Protein AF-A0A373VBT7-F1 (afdb_monomer_lite)

Sequence (220 aa):
MARLKELLKLAEQQIGYQEKASAAMLDDPHGNAGYNNYTKYARDVNNWGLDGCQGQPWCATYQFWLEARIFGVETALKHFCMSRNSYRAYNCFEIYDAFERKGKISRSPGIGSLIVFRHSHIGRVIDVRNGYVYTNEGNTSALYGDSNGGTVKTKKYQIGDSSIKGYCLIDYKEDNTTISEDQADTKQENLRVKEYQEWLNYWYGTLLKKHCGSILTLGQ

Foldseek 3Di:
DVLLVVLLVVLVVQAQQFAAPDLPPLVPSPPRHDQQQHHPLQVVCVVVVQDDQGSALCFQSVLLSSQCLRPNNQVSQVQLLHDSVRDDSNWLVSSVVSLVVVVQWALDDDQQWWWGFPVGHIFGFHDDDDQKTKTWTAQDAPDPPDPGHRGIHIDMDGRVPPRTPTIGDGDPPVVVPPPDDDDPCPVVVVVVVVVVQVVCCVPCVVVCCVPVVGRDDPDD

Secondary structure (DSSP, 8-state):
-HHHHHHHHHHHHTTT-B-BSSSTTSSSSSTTB-SS-B-HHHHHHHHTT--S-TTS--HHHHHHHHHHHHH-HHHHHHHTT--GGG--TT-HHHHHHHHHTTT-EESS--TTPEEEETTS-EEEEEEEETTEEEEEEEEE-SSTT-SS--EEEEEEEETT-TTEEEEE---TTGGG------TTSHHHHHHHHHHHHHHHHHHHHHHHHHHHSS------

Structure (mmCIF, N/CA/C/O backbone):
data_AF-A0A373VBT7-F1
#
_entry.id   AF-A0A373VBT7-F1
#
loop_
_atom_site.group_PDB
_atom_site.id
_atom_site.type_symbol
_atom_site.label_atom_id
_atom_site.label_alt_id
_atom_site.label_comp_id
_atom_site.label_asym_id
_atom_site.label_entity_id
_atom_site.label_seq_id
_atom_site.pdbx_PDB_ins_code
_atom_site.Cartn_x
_atom_site.Cartn_y
_atom_site.Cartn_z
_atom_site.occupancy
_atom_site.B_iso_or_equiv
_atom_site.auth_seq_id
_atom_site.auth_comp_id
_atom_site.auth_asym_id
_atom_site.auth_atom_id
_atom_site.pdbx_PDB_model_num
ATOM 1 N N . MET A 1 1 ? -18.246 3.661 0.952 1.00 61.41 1 MET A N 1
ATOM 2 C CA . MET A 1 1 ? -18.345 2.168 0.859 1.00 61.41 1 MET A CA 1
ATOM 3 C C . MET A 1 1 ? -18.140 1.597 -0.552 1.00 61.41 1 MET A C 1
ATOM 5 O O . MET A 1 1 ? -17.456 0.587 -0.661 1.00 61.41 1 MET A O 1
ATOM 9 N N . ALA A 1 2 ? -18.704 2.174 -1.625 1.00 75.69 2 ALA A N 1
ATOM 10 C CA . ALA A 1 2 ? -18.511 1.651 -2.992 1.00 75.69 2 ALA A CA 1
ATOM 11 C C . ALA A 1 2 ? -17.030 1.655 -3.429 1.00 75.69 2 ALA A C 1
ATOM 13 O O . ALA A 1 2 ? -16.509 0.621 -3.832 1.00 75.69 2 ALA A O 1
ATOM 14 N N . ARG A 1 3 ? -16.325 2.770 -3.201 1.00 87.50 3 ARG A N 1
ATOM 15 C CA . ARG A 1 3 ? -14.889 2.925 -3.498 1.00 87.50 3 ARG A CA 1
ATOM 16 C C . ARG A 1 3 ? -13.985 1.937 -2.746 1.00 87.50 3 ARG A C 1
ATOM 18 O O . ARG A 1 3 ? -13.031 1.422 -3.312 1.00 87.50 3 ARG A O 1
ATOM 25 N N . LEU A 1 4 ? -14.309 1.591 -1.494 1.00 91.75 4 LEU A N 1
ATOM 26 C CA . LEU A 1 4 ? -13.568 0.553 -0.761 1.00 91.75 4 LEU A CA 1
ATOM 27 C C . LEU A 1 4 ? -13.657 -0.800 -1.483 1.00 91.75 4 LEU A C 1
ATOM 29 O O . LEU A 1 4 ? -12.653 -1.489 -1.616 1.00 91.75 4 LEU A O 1
ATOM 33 N N . LYS A 1 5 ? -14.832 -1.170 -2.007 1.00 91.50 5 LYS A N 1
ATOM 34 C CA . LYS A 1 5 ? -14.973 -2.408 -2.792 1.00 91.50 5 LYS A CA 1
ATOM 35 C C . LYS A 1 5 ? -14.124 -2.372 -4.067 1.00 91.50 5 LYS A C 1
ATOM 37 O O . LYS A 1 5 ? -13.554 -3.396 -4.431 1.00 91.50 5 LYS A O 1
ATOM 42 N N . GLU A 1 6 ? -14.009 -1.215 -4.717 1.00 92.62 6 GLU A N 1
ATOM 43 C CA . GLU A 1 6 ? -13.131 -1.027 -5.882 1.00 92.62 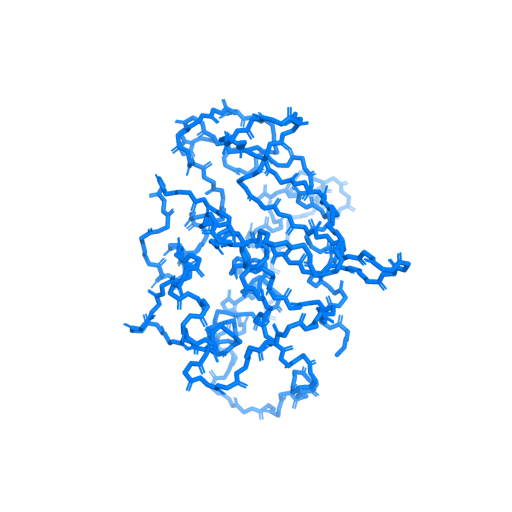6 GLU A CA 1
ATOM 44 C C . GLU A 1 6 ? -11.654 -1.210 -5.515 1.00 92.62 6 GLU A C 1
ATOM 46 O O . GLU A 1 6 ? -10.942 -1.913 -6.229 1.00 92.62 6 GLU A O 1
ATOM 51 N N . LEU A 1 7 ? -11.213 -0.672 -4.372 1.00 96.00 7 LEU A N 1
ATOM 52 C CA . LEU A 1 7 ? -9.860 -0.894 -3.850 1.00 96.00 7 LEU A CA 1
ATOM 53 C C . LEU A 1 7 ? -9.583 -2.371 -3.583 1.00 96.00 7 LEU A C 1
ATOM 55 O O . LEU A 1 7 ? -8.546 -2.882 -4.006 1.00 96.00 7 LEU A O 1
ATOM 59 N N . LEU A 1 8 ? -10.507 -3.076 -2.925 1.00 95.19 8 LEU A N 1
ATOM 60 C CA . LEU A 1 8 ? -10.342 -4.508 -2.656 1.00 95.19 8 LEU A CA 1
ATOM 61 C C . LEU A 1 8 ? -10.290 -5.326 -3.956 1.00 95.19 8 LEU A C 1
ATOM 63 O O . LEU A 1 8 ? -9.463 -6.229 -4.077 1.00 95.19 8 LEU A O 1
ATOM 67 N N . LYS A 1 9 ? -11.104 -4.965 -4.956 1.00 95.00 9 LYS A N 1
ATOM 68 C CA . LYS A 1 9 ? -11.081 -5.588 -6.287 1.00 95.00 9 LYS A CA 1
ATOM 69 C C . LYS A 1 9 ? -9.773 -5.310 -7.034 1.00 95.00 9 LYS A C 1
ATOM 71 O O . LYS A 1 9 ? -9.226 -6.213 -7.660 1.00 95.00 9 LYS A O 1
ATOM 76 N N . LEU A 1 10 ? -9.245 -4.087 -6.960 1.00 96.75 10 LEU A N 1
ATOM 77 C CA . LEU A 1 10 ? -7.951 -3.751 -7.558 1.00 96.75 10 LEU A CA 1
ATOM 78 C C . LEU A 1 10 ? -6.819 -4.570 -6.922 1.00 96.75 10 LEU A C 1
ATOM 80 O O . LEU A 1 10 ? -5.958 -5.078 -7.640 1.00 96.75 10 LEU A O 1
ATOM 84 N N . ALA A 1 11 ? -6.842 -4.728 -5.596 1.00 97.88 11 ALA A N 1
ATOM 85 C CA . ALA A 1 11 ? -5.867 -5.531 -4.862 1.00 97.88 11 ALA A CA 1
ATOM 86 C C . ALA A 1 11 ? -5.918 -7.014 -5.270 1.00 97.88 11 ALA A C 1
ATOM 88 O O . ALA A 1 11 ? -4.876 -7.641 -5.469 1.00 97.88 11 ALA A O 1
ATOM 89 N N . GLU A 1 12 ? -7.120 -7.570 -5.451 1.00 95.31 12 GLU A N 1
ATOM 90 C CA . GLU A 1 12 ? -7.320 -8.928 -5.971 1.00 95.31 12 GLU A CA 1
ATOM 91 C C . GLU A 1 12 ? -6.709 -9.101 -7.371 1.00 95.31 12 GLU A C 1
ATOM 93 O O . GLU A 1 12 ? -5.984 -10.063 -7.615 1.00 95.31 12 GLU A O 1
ATOM 98 N N . GLN A 1 13 ? -6.903 -8.129 -8.265 1.00 96.44 13 GLN A N 1
ATOM 99 C CA . GLN A 1 13 ? -6.336 -8.152 -9.621 1.00 96.44 13 GLN A CA 1
ATOM 100 C C . GLN A 1 13 ? -4.803 -8.110 -9.657 1.00 96.44 13 GLN A C 1
ATOM 102 O O . GLN A 1 13 ? -4.214 -8.457 -10.679 1.00 96.44 13 GLN A O 1
ATOM 107 N N . GLN A 1 14 ? -4.146 -7.664 -8.582 1.00 96.94 14 GLN A N 1
ATOM 108 C CA . GLN A 1 14 ? -2.684 -7.629 -8.525 1.00 96.94 14 GLN A CA 1
ATOM 109 C C . GLN A 1 14 ? -2.068 -8.960 -8.079 1.00 96.94 14 GLN A C 1
ATOM 111 O O . GLN A 1 14 ? -0.853 -9.116 -8.198 1.00 96.94 14 GLN A O 1
ATOM 116 N N . ILE A 1 15 ? -2.860 -9.917 -7.576 1.00 93.88 15 ILE A N 1
ATOM 117 C CA . ILE A 1 15 ? -2.352 -11.211 -7.100 1.00 93.88 15 ILE A CA 1
ATOM 118 C C . ILE A 1 15 ? -1.538 -11.895 -8.204 1.00 93.88 15 ILE A C 1
ATOM 120 O O . ILE A 1 15 ? -2.003 -12.082 -9.323 1.00 93.88 15 ILE A O 1
ATOM 124 N N . GLY A 1 16 ? -0.317 -12.310 -7.864 1.00 91.12 16 GLY A N 1
ATOM 125 C CA . GLY A 1 16 ? 0.605 -12.963 -8.792 1.00 91.12 16 GLY A CA 1
ATOM 126 C C . GLY A 1 16 ? 1.552 -12.020 -9.532 1.00 91.12 16 GLY A C 1
ATOM 127 O O . GLY A 1 16 ? 2.494 -12.520 -10.139 1.00 91.12 16 GLY A O 1
ATOM 128 N N . TYR A 1 17 ? 1.377 -10.696 -9.433 1.00 94.81 17 TYR A N 1
ATOM 129 C CA . TYR A 1 17 ? 2.373 -9.742 -9.923 1.00 94.81 17 TYR A CA 1
ATOM 130 C C . TYR A 1 17 ? 3.731 -10.000 -9.262 1.00 94.81 17 TYR A C 1
ATOM 132 O O . TYR A 1 17 ? 3.799 -10.118 -8.035 1.00 94.81 17 TYR A O 1
ATOM 140 N N . GLN A 1 18 ? 4.792 -10.052 -10.068 1.00 92.12 18 GLN A N 1
ATOM 141 C CA . GLN A 1 18 ? 6.171 -10.250 -9.621 1.00 92.12 18 GLN A CA 1
ATOM 142 C C . GLN A 1 18 ? 6.999 -8.982 -9.842 1.00 92.12 18 GLN A C 1
ATOM 144 O O . GLN A 1 18 ? 6.873 -8.330 -10.879 1.00 92.12 18 GLN A O 1
ATOM 149 N N . GLU A 1 19 ? 7.863 -8.639 -8.895 1.00 92.75 19 GLU A N 1
ATOM 150 C CA . GLU A 1 19 ? 8.870 -7.597 -9.062 1.00 92.75 19 GLU A CA 1
ATOM 151 C C . GLU A 1 19 ? 9.870 -7.956 -10.165 1.00 92.75 19 GLU A C 1
ATOM 153 O O . GLU A 1 19 ? 9.994 -9.114 -10.577 1.00 92.75 19 GLU A O 1
ATOM 158 N N . LYS A 1 20 ? 10.561 -6.936 -10.674 1.00 93.62 20 LYS A N 1
ATOM 159 C CA . LYS A 1 20 ? 11.374 -7.030 -11.881 1.00 93.62 20 LYS A CA 1
ATOM 160 C C . LYS A 1 20 ? 12.867 -6.936 -11.594 1.00 93.62 20 LYS A C 1
ATOM 162 O O . LYS A 1 20 ? 13.300 -6.346 -10.601 1.00 93.62 20 LYS A O 1
ATOM 167 N N . ALA A 1 21 ? 13.666 -7.485 -12.505 1.00 92.12 21 ALA A N 1
ATOM 168 C CA . ALA A 1 21 ? 15.121 -7.350 -12.492 1.00 92.12 21 ALA A CA 1
ATOM 169 C C . ALA A 1 21 ? 15.581 -5.930 -12.874 1.00 92.12 21 ALA A C 1
ATOM 171 O O . ALA A 1 21 ? 16.668 -5.505 -12.484 1.00 92.12 21 ALA A O 1
ATOM 172 N N . SER A 1 22 ? 14.768 -5.195 -13.637 1.00 94.62 22 SER A N 1
ATOM 173 C CA . SER A 1 22 ? 15.054 -3.839 -14.120 1.00 94.62 22 SER A CA 1
ATOM 174 C C . SER A 1 22 ? 13.757 -3.087 -14.445 1.00 94.62 22 SER A C 1
ATOM 176 O O . SER A 1 22 ? 12.663 -3.630 -14.306 1.00 94.62 22 SER A O 1
ATOM 178 N N . ALA A 1 23 ? 13.856 -1.850 -14.940 1.00 95.06 23 ALA A N 1
ATOM 179 C CA . ALA A 1 23 ? 12.700 -1.051 -15.361 1.00 95.06 23 ALA A CA 1
ATOM 180 C C . ALA A 1 23 ? 11.990 -1.566 -16.638 1.00 95.06 23 ALA A C 1
ATOM 182 O O . ALA A 1 23 ? 11.045 -0.937 -17.112 1.00 95.06 23 ALA A O 1
ATOM 183 N N . ALA A 1 24 ? 12.423 -2.693 -17.212 1.00 95.25 24 ALA A N 1
ATOM 184 C CA . ALA A 1 24 ? 11.748 -3.320 -18.343 1.00 95.25 24 ALA A CA 1
ATOM 185 C C . ALA A 1 24 ? 10.531 -4.145 -17.889 1.00 95.25 24 ALA A C 1
ATOM 187 O O . ALA A 1 24 ? 10.558 -4.778 -16.835 1.00 95.25 24 ALA A O 1
ATOM 188 N N . MET A 1 25 ? 9.479 -4.172 -18.716 1.00 93.56 25 MET A N 1
ATOM 189 C CA . MET A 1 25 ? 8.273 -4.996 -18.516 1.00 93.56 25 MET A CA 1
ATOM 190 C C . MET A 1 25 ? 7.611 -4.833 -17.135 1.00 93.56 25 MET A C 1
ATOM 192 O O . MET A 1 25 ? 7.010 -5.770 -16.626 1.00 93.56 25 MET A O 1
ATOM 196 N N . LEU A 1 26 ? 7.699 -3.644 -16.526 1.00 95.44 26 LEU A N 1
ATOM 197 C CA . LEU A 1 26 ? 7.113 -3.344 -15.207 1.00 95.44 26 LEU A CA 1
ATOM 198 C C . LEU A 1 26 ? 5.612 -3.622 -15.121 1.00 95.44 26 LEU A C 1
ATOM 200 O O . LEU A 1 26 ? 5.063 -3.822 -14.047 1.00 95.44 26 LEU A O 1
ATOM 204 N N . ASP A 1 27 ? 4.961 -3.575 -16.265 1.00 94.56 27 ASP A N 1
ATOM 205 C CA . ASP A 1 27 ? 3.539 -3.743 -16.427 1.00 94.56 27 ASP A CA 1
ATOM 206 C C . ASP A 1 27 ? 3.182 -5.242 -16.504 1.00 94.56 27 ASP A C 1
ATOM 208 O O . ASP A 1 27 ? 2.313 -5.700 -15.761 1.00 94.56 27 ASP A O 1
ATOM 212 N N . ASP A 1 28 ? 3.935 -6.049 -17.254 1.00 90.31 28 ASP A N 1
ATOM 213 C CA . ASP A 1 28 ? 3.704 -7.493 -17.367 1.00 90.31 28 ASP A CA 1
ATOM 214 C C . ASP A 1 28 ? 3.740 -8.191 -15.987 1.00 90.31 28 ASP A C 1
ATOM 216 O O . ASP A 1 28 ? 4.725 -8.050 -15.259 1.00 90.31 28 ASP A O 1
ATOM 220 N N . PRO A 1 29 ? 2.714 -8.967 -15.587 1.00 86.06 29 PRO A N 1
ATOM 221 C CA . PRO A 1 29 ? 2.708 -9.656 -14.295 1.00 86.06 29 PRO A CA 1
ATOM 222 C C . PRO A 1 29 ? 3.908 -10.591 -14.064 1.00 86.06 29 PRO A C 1
ATOM 224 O O . PRO A 1 29 ? 4.370 -10.695 -12.925 1.00 86.06 29 PRO A O 1
ATOM 227 N N . HIS A 1 30 ? 4.462 -11.195 -15.123 1.00 86.12 30 HIS A N 1
ATOM 228 C CA . HIS A 1 30 ? 5.496 -12.241 -15.056 1.00 86.12 30 HIS A CA 1
ATOM 229 C C . HIS A 1 30 ? 6.772 -11.916 -15.845 1.00 86.12 30 HIS A C 1
ATOM 231 O O . HIS A 1 30 ? 7.852 -12.399 -15.503 1.00 86.12 30 HIS A O 1
ATOM 237 N N . GLY A 1 31 ? 6.680 -11.075 -16.875 1.00 82.69 31 GLY A N 1
ATOM 238 C CA . GLY A 1 31 ? 7.821 -10.631 -17.672 1.00 82.69 31 GLY A CA 1
ATOM 239 C C . GLY A 1 31 ? 8.880 -9.945 -16.810 1.00 82.69 31 GLY A C 1
ATOM 240 O O . GLY A 1 31 ? 8.544 -9.281 -15.836 1.00 82.69 31 GLY A O 1
ATOM 241 N N . ASN A 1 32 ? 10.158 -10.126 -17.156 1.00 90.38 32 ASN A N 1
ATOM 242 C CA . ASN A 1 32 ? 11.330 -9.545 -16.479 1.00 90.38 32 ASN A CA 1
ATOM 243 C C . ASN A 1 32 ? 11.403 -9.798 -14.962 1.00 90.38 32 ASN A C 1
ATOM 245 O O . ASN A 1 32 ? 11.946 -8.961 -14.244 1.00 90.38 32 ASN A O 1
ATOM 249 N N . ALA A 1 33 ? 10.837 -10.897 -14.454 1.00 89.50 33 ALA A N 1
ATOM 250 C CA . ALA A 1 33 ? 10.892 -11.200 -13.026 1.00 89.50 33 ALA A CA 1
ATOM 251 C C . ALA A 1 33 ? 12.343 -11.205 -12.499 1.00 89.50 33 ALA A C 1
ATOM 253 O O . ALA A 1 33 ? 13.257 -11.695 -13.163 1.00 89.50 33 ALA A O 1
ATOM 254 N N . GLY A 1 34 ? 12.558 -10.647 -11.310 1.00 87.44 34 GLY A N 1
ATOM 255 C CA . GLY A 1 34 ? 13.869 -10.581 -10.659 1.00 87.44 34 GLY A CA 1
ATOM 256 C C . GLY A 1 34 ? 13.746 -10.176 -9.195 1.00 87.44 34 GLY A C 1
ATOM 257 O O . GLY A 1 34 ? 12.646 -10.205 -8.668 1.00 87.44 34 GLY A O 1
ATOM 258 N N . TYR A 1 35 ? 14.857 -9.792 -8.560 1.00 87.19 35 TYR A N 1
ATOM 259 C CA . TYR A 1 35 ? 14.921 -9.489 -7.117 1.00 87.19 35 TYR A CA 1
ATOM 260 C C . TYR A 1 35 ? 15.489 -8.096 -6.812 1.00 87.19 35 TYR A C 1
ATOM 262 O O . TYR A 1 35 ? 16.082 -7.854 -5.764 1.00 87.19 35 TYR A O 1
ATOM 270 N N . ASN A 1 36 ? 15.352 -7.170 -7.764 1.00 89.69 36 ASN A N 1
ATOM 271 C CA . ASN A 1 36 ? 15.942 -5.832 -7.678 1.00 89.69 36 ASN A CA 1
ATOM 272 C C . ASN A 1 36 ? 14.916 -4.755 -7.277 1.00 89.69 36 ASN A C 1
ATOM 274 O O . ASN A 1 36 ? 15.183 -3.565 -7.451 1.00 89.69 36 ASN A O 1
ATOM 278 N N . ASN A 1 37 ? 13.737 -5.142 -6.768 1.00 92.19 37 ASN A N 1
ATOM 279 C CA . ASN A 1 37 ? 12.670 -4.223 -6.350 1.00 92.19 37 ASN A CA 1
ATOM 280 C C . ASN A 1 37 ? 12.195 -3.250 -7.451 1.00 92.19 37 ASN A C 1
ATOM 282 O O . ASN A 1 37 ? 11.781 -2.120 -7.174 1.00 92.19 37 ASN A O 1
ATOM 286 N N . TYR A 1 38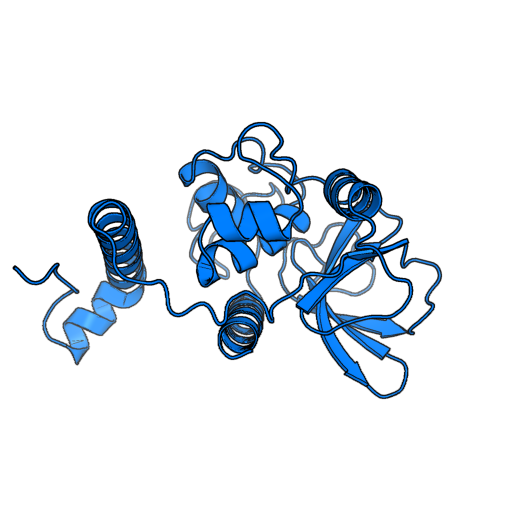 ? 12.240 -3.655 -8.725 1.00 94.94 38 TYR A N 1
ATOM 287 C CA . TYR A 1 38 ? 11.622 -2.890 -9.813 1.00 94.94 38 TYR A CA 1
ATOM 288 C C . TYR A 1 38 ? 10.137 -3.205 -9.922 1.00 94.94 38 TYR A C 1
ATOM 290 O O . TYR A 1 38 ? 9.744 -4.354 -10.112 1.00 94.94 38 TYR A O 1
ATOM 298 N N . THR A 1 39 ? 9.287 -2.184 -9.781 1.00 96.44 39 THR A N 1
ATOM 299 C CA . THR A 1 39 ? 7.833 -2.369 -9.835 1.00 96.44 39 THR A CA 1
ATOM 300 C C . THR A 1 39 ? 7.126 -1.232 -10.559 1.00 96.44 39 THR A C 1
ATOM 302 O O . THR A 1 39 ? 7.542 -0.075 -10.475 1.00 96.44 39 THR A O 1
ATOM 305 N N . LYS A 1 40 ? 5.998 -1.541 -11.216 1.00 96.88 40 LYS A N 1
ATOM 306 C CA . LYS A 1 40 ? 5.075 -0.500 -11.694 1.00 96.88 40 LYS A CA 1
ATOM 307 C C . LYS A 1 40 ? 4.587 0.406 -10.567 1.00 96.88 40 LYS A C 1
ATOM 309 O O . LYS A 1 40 ? 4.396 1.592 -10.789 1.00 96.88 40 LYS A O 1
ATOM 314 N N . TYR A 1 41 ? 4.444 -0.128 -9.353 1.00 97.94 41 TYR A N 1
ATOM 315 C CA . TYR A 1 41 ? 3.973 0.628 -8.194 1.00 97.94 41 TYR A CA 1
ATOM 316 C C . TYR A 1 41 ? 4.924 1.774 -7.849 1.00 97.94 41 TYR A C 1
ATOM 318 O O . TYR A 1 41 ? 4.492 2.915 -7.734 1.00 97.94 41 TYR A O 1
ATOM 326 N N . ALA A 1 42 ? 6.224 1.484 -7.746 1.00 96.75 42 ALA A N 1
ATOM 327 C CA . ALA A 1 42 ? 7.232 2.502 -7.471 1.00 96.75 42 ALA A CA 1
ATOM 328 C C . ALA A 1 42 ? 7.358 3.518 -8.613 1.00 96.75 42 ALA A C 1
ATOM 330 O O . ALA A 1 42 ? 7.433 4.716 -8.348 1.00 96.75 42 ALA A O 1
ATOM 331 N N . ARG A 1 43 ? 7.323 3.059 -9.872 1.00 97.06 43 ARG A N 1
ATOM 332 C CA . ARG A 1 43 ? 7.300 3.946 -11.046 1.00 97.06 43 ARG A CA 1
ATOM 333 C C . ARG A 1 43 ? 6.116 4.912 -10.996 1.00 97.06 43 ARG A C 1
ATOM 335 O O . ARG A 1 43 ? 6.316 6.113 -11.124 1.00 97.06 43 ARG A O 1
ATOM 342 N N . ASP A 1 44 ? 4.902 4.397 -10.831 1.00 97.69 44 ASP A N 1
ATOM 343 C CA . ASP A 1 44 ? 3.682 5.205 -10.865 1.00 97.69 44 ASP A CA 1
ATOM 344 C C . ASP A 1 44 ? 3.667 6.228 -9.720 1.00 97.69 44 ASP A C 1
ATOM 346 O O . ASP A 1 44 ? 3.366 7.396 -9.944 1.00 97.69 44 ASP A O 1
ATOM 350 N N . VAL A 1 45 ? 4.064 5.815 -8.512 1.00 97.31 45 VAL A N 1
ATOM 351 C CA . VAL A 1 45 ? 4.148 6.711 -7.350 1.00 97.31 45 VAL A CA 1
ATOM 352 C C . VAL A 1 45 ? 5.194 7.813 -7.553 1.00 97.31 45 VAL A C 1
ATOM 354 O O . VAL A 1 45 ? 4.893 8.979 -7.296 1.00 97.31 45 VAL A O 1
ATOM 357 N N . ASN A 1 46 ? 6.372 7.486 -8.094 1.00 94.75 46 ASN A N 1
ATOM 358 C CA . ASN A 1 46 ? 7.365 8.498 -8.465 1.00 94.75 46 ASN A CA 1
ATOM 359 C C . ASN A 1 46 ? 6.809 9.456 -9.540 1.00 94.75 46 ASN A C 1
ATOM 361 O O . ASN A 1 46 ? 6.958 10.669 -9.418 1.00 94.75 46 ASN A O 1
ATOM 365 N N . ASN A 1 47 ? 6.100 8.943 -10.553 1.00 95.25 47 ASN A N 1
ATOM 366 C CA . ASN A 1 47 ? 5.475 9.765 -11.599 1.00 95.25 47 ASN A CA 1
ATOM 367 C C . ASN A 1 47 ? 4.388 10.710 -11.053 1.00 95.25 47 ASN A C 1
ATOM 369 O O . ASN A 1 47 ? 4.120 11.746 -11.655 1.00 95.25 47 ASN A O 1
ATOM 373 N N . TRP A 1 48 ? 3.796 10.403 -9.895 1.00 95.75 48 TRP A N 1
ATOM 374 C CA . TRP A 1 48 ? 2.891 11.307 -9.174 1.00 95.75 48 TRP A CA 1
ATOM 375 C C . TRP A 1 48 ? 3.614 12.386 -8.345 1.00 95.75 48 TRP A C 1
ATOM 377 O O . TRP A 1 48 ? 2.962 13.148 -7.618 1.00 95.75 48 TRP A O 1
ATOM 387 N N . GLY A 1 49 ? 4.943 12.471 -8.450 1.00 94.12 49 GLY A N 1
ATOM 388 C CA . GLY A 1 49 ? 5.792 13.426 -7.737 1.00 94.12 49 GLY A CA 1
ATOM 389 C C . GLY A 1 49 ? 6.064 13.035 -6.285 1.00 94.12 49 GLY A C 1
ATOM 390 O O . GLY A 1 49 ? 6.219 13.915 -5.439 1.00 94.12 49 GLY A O 1
ATOM 391 N N . LEU A 1 50 ? 6.038 11.734 -5.976 1.00 94.75 50 LEU A N 1
ATOM 392 C CA . LEU A 1 50 ? 6.289 11.180 -4.645 1.00 94.75 50 LEU A CA 1
ATOM 393 C C . LEU A 1 50 ? 7.507 10.244 -4.691 1.00 94.75 50 LEU A C 1
ATOM 395 O O . LEU A 1 50 ? 7.382 9.027 -4.821 1.00 94.75 50 LEU A O 1
ATOM 399 N N . ASP A 1 51 ? 8.695 10.837 -4.607 1.00 88.38 51 ASP A N 1
ATOM 400 C CA . ASP A 1 51 ? 9.967 10.138 -4.807 1.00 88.38 51 ASP A CA 1
ATOM 401 C C . ASP A 1 51 ? 10.362 9.199 -3.651 1.00 88.38 51 ASP A C 1
ATOM 403 O O . ASP A 1 51 ? 9.821 9.244 -2.543 1.00 88.38 51 ASP A O 1
ATOM 407 N N . GLY A 1 52 ? 11.366 8.353 -3.912 1.00 83.06 52 GLY A N 1
ATOM 408 C CA . GLY A 1 52 ? 12.009 7.486 -2.914 1.00 83.06 52 GLY A CA 1
ATOM 409 C C . GLY A 1 52 ? 11.538 6.030 -2.910 1.00 83.06 52 GLY A C 1
ATOM 410 O O . GLY A 1 52 ? 12.000 5.246 -2.086 1.00 83.06 52 GLY A O 1
ATOM 411 N N . CYS A 1 53 ? 10.646 5.645 -3.828 1.00 87.31 53 CYS A N 1
ATOM 412 C CA . CYS A 1 53 ? 10.020 4.320 -3.803 1.00 87.31 53 CYS A CA 1
ATOM 413 C C . CYS A 1 53 ? 10.806 3.230 -4.558 1.00 87.31 53 CYS A C 1
ATOM 415 O O . CYS A 1 53 ? 10.750 2.056 -4.199 1.00 87.31 53 CYS A O 1
ATOM 417 N N . GLN A 1 54 ? 11.507 3.586 -5.638 1.00 91.12 54 GLN A N 1
ATOM 418 C CA . GLN A 1 54 ? 12.132 2.613 -6.545 1.00 91.12 54 GLN A CA 1
ATOM 419 C C . GLN A 1 54 ? 13.407 2.007 -5.940 1.00 91.12 54 GLN A C 1
ATOM 421 O O . GLN A 1 54 ? 14.260 2.722 -5.421 1.00 91.12 54 GLN A O 1
ATOM 426 N N . GLY A 1 55 ? 13.547 0.682 -6.042 1.00 85.81 55 GLY A N 1
ATOM 427 C CA . GLY A 1 55 ? 14.695 -0.069 -5.527 1.00 85.81 55 GLY A CA 1
ATOM 428 C C . GLY A 1 55 ? 14.596 -0.394 -4.034 1.00 85.81 55 GLY A C 1
ATOM 429 O O . GLY A 1 55 ? 15.506 -1.013 -3.491 1.00 85.81 55 GLY A O 1
ATOM 430 N N . GLN A 1 56 ? 13.500 -0.000 -3.379 1.00 88.50 56 GLN A N 1
ATOM 431 C CA . GLN A 1 56 ? 13.217 -0.274 -1.971 1.00 88.50 56 GLN A CA 1
ATOM 432 C C . GLN A 1 56 ? 12.230 -1.442 -1.821 1.00 88.50 56 GLN A C 1
ATOM 434 O O . GLN A 1 56 ? 11.429 -1.676 -2.731 1.00 88.50 56 GLN A O 1
ATOM 439 N N . PRO A 1 57 ? 12.209 -2.136 -0.666 1.00 91.56 57 PRO A N 1
ATOM 440 C CA . PRO A 1 57 ? 11.128 -3.056 -0.329 1.00 91.56 57 PRO A CA 1
ATOM 441 C C . PRO A 1 57 ? 9.754 -2.401 -0.528 1.00 91.56 57 PRO A C 1
ATOM 443 O O . PRO A 1 57 ? 9.434 -1.384 0.083 1.00 91.56 57 PRO A O 1
ATOM 446 N N . TRP A 1 58 ? 8.919 -2.987 -1.381 1.00 95.50 58 TRP A N 1
ATOM 447 C CA . TRP A 1 58 ? 7.799 -2.259 -1.991 1.00 95.50 58 TRP A CA 1
ATOM 448 C C . TRP A 1 58 ? 6.425 -2.568 -1.384 1.00 95.50 58 TRP A C 1
ATOM 450 O O . TRP A 1 58 ? 5.410 -2.111 -1.908 1.00 95.50 58 TRP A O 1
ATOM 460 N N . CYS A 1 59 ? 6.360 -3.308 -0.270 1.00 96.44 59 CYS A N 1
ATOM 461 C CA . CYS A 1 59 ? 5.095 -3.630 0.404 1.00 96.44 59 CYS A CA 1
ATOM 462 C C . CYS A 1 59 ? 4.292 -2.367 0.761 1.00 96.44 59 CYS A C 1
ATOM 464 O O . CYS A 1 59 ? 3.115 -2.282 0.423 1.00 96.44 59 CYS A O 1
ATOM 466 N N . ALA A 1 60 ? 4.938 -1.356 1.350 1.00 97.38 60 ALA A N 1
ATOM 467 C CA . ALA A 1 60 ? 4.324 -0.075 1.703 1.00 97.38 60 ALA A CA 1
ATOM 468 C C . ALA A 1 60 ? 3.914 0.743 0.471 1.00 97.38 60 ALA A C 1
ATOM 470 O O . ALA A 1 60 ? 2.757 1.158 0.367 1.00 97.38 60 ALA A O 1
ATOM 471 N N . THR A 1 61 ? 4.826 0.889 -0.495 1.00 98.00 61 THR A N 1
ATOM 472 C CA . THR A 1 61 ? 4.566 1.594 -1.757 1.00 98.00 61 THR A CA 1
ATOM 473 C C . THR A 1 61 ? 3.376 0.995 -2.496 1.00 98.00 61 THR A C 1
ATOM 475 O O . THR A 1 61 ? 2.540 1.730 -3.011 1.00 98.00 61 THR A O 1
ATOM 478 N N . TYR A 1 62 ? 3.255 -0.333 -2.516 1.00 98.50 62 TYR A N 1
ATOM 479 C CA . TYR A 1 62 ? 2.117 -1.022 -3.115 1.00 98.50 62 TYR A CA 1
ATOM 480 C C . TYR A 1 62 ? 0.796 -0.689 -2.417 1.00 98.50 62 TYR A C 1
ATOM 482 O O . TYR A 1 62 ? -0.189 -0.391 -3.093 1.00 98.50 62 TYR A O 1
ATOM 490 N N . GLN A 1 63 ? 0.771 -0.665 -1.080 1.00 98.69 63 GLN A N 1
ATOM 491 C CA . GLN A 1 63 ? -0.442 -0.283 -0.354 1.00 98.69 63 GLN A CA 1
ATOM 492 C C . GLN A 1 63 ? -0.865 1.155 -0.654 1.00 98.69 63 GLN A C 1
ATOM 494 O O . GLN A 1 63 ? -2.058 1.402 -0.844 1.00 98.69 63 GLN A O 1
ATOM 499 N N . PHE A 1 64 ? 0.090 2.084 -0.724 1.00 98.62 64 PHE A N 1
ATOM 500 C CA . PHE A 1 64 ? -0.187 3.468 -1.105 1.00 98.62 64 PHE A CA 1
ATOM 501 C C . PHE A 1 64 ? -0.643 3.580 -2.564 1.00 98.62 64 PHE A C 1
ATOM 503 O O . PHE A 1 64 ? -1.595 4.299 -2.857 1.00 98.62 64 PHE A O 1
ATOM 510 N N . TRP A 1 65 ? -0.020 2.829 -3.476 1.00 98.62 65 TRP A N 1
ATOM 511 C CA . TRP A 1 65 ? -0.410 2.789 -4.884 1.00 98.62 65 TRP A CA 1
ATOM 512 C C . TRP A 1 65 ? -1.864 2.342 -5.057 1.00 98.62 65 TRP A C 1
ATOM 514 O O . TRP A 1 65 ? -2.611 3.009 -5.768 1.00 98.62 65 TRP A O 1
ATOM 524 N N . LEU A 1 66 ? -2.301 1.282 -4.363 1.00 98.56 66 LEU A N 1
ATOM 525 C CA . LEU A 1 66 ? -3.707 0.849 -4.379 1.00 98.56 66 LEU A CA 1
ATOM 526 C C . LEU A 1 66 ? -4.654 1.982 -3.967 1.00 98.56 66 LEU A C 1
ATOM 528 O O . LEU A 1 66 ? -5.675 2.205 -4.615 1.00 98.56 66 LEU A O 1
ATOM 532 N N . GLU A 1 67 ? -4.299 2.704 -2.904 1.00 98.25 67 GLU A N 1
ATOM 533 C CA . GLU A 1 67 ? -5.075 3.835 -2.398 1.00 98.25 67 GLU A CA 1
ATOM 534 C C . GLU A 1 67 ? -5.166 4.957 -3.442 1.00 98.25 67 GLU A C 1
ATOM 536 O O . GLU A 1 67 ? -6.254 5.383 -3.829 1.00 98.25 67 GLU A O 1
ATOM 541 N N . ALA A 1 68 ? -4.018 5.399 -3.955 1.00 97.31 68 ALA A N 1
ATOM 542 C CA . ALA A 1 68 ? -3.923 6.511 -4.892 1.00 97.31 68 ALA A CA 1
ATOM 543 C C . ALA A 1 68 ? -4.592 6.210 -6.239 1.00 97.31 68 ALA A C 1
ATOM 545 O O . ALA A 1 68 ? -5.188 7.108 -6.833 1.00 97.31 68 ALA A O 1
ATOM 546 N N . ARG A 1 69 ? -4.570 4.953 -6.701 1.00 94.88 69 ARG A N 1
ATOM 547 C CA . ARG A 1 69 ? -5.265 4.534 -7.930 1.00 94.88 69 ARG A CA 1
ATOM 548 C C . ARG A 1 69 ? -6.784 4.633 -7.842 1.00 94.88 69 ARG A C 1
ATOM 550 O O . ARG A 1 69 ? -7.418 4.796 -8.876 1.00 94.88 69 ARG A O 1
ATOM 557 N N . ILE A 1 70 ? -7.370 4.495 -6.655 1.00 94.69 70 ILE A N 1
ATOM 558 C CA . ILE A 1 70 ? -8.831 4.520 -6.488 1.00 94.69 70 ILE A CA 1
ATOM 559 C C . ILE A 1 70 ? -9.321 5.897 -6.052 1.00 94.69 70 ILE A C 1
ATOM 561 O O . ILE A 1 70 ? -10.325 6.389 -6.567 1.00 94.69 70 ILE A O 1
ATOM 565 N N . PHE A 1 71 ? -8.607 6.525 -5.122 1.00 91.44 71 PHE A N 1
ATOM 566 C CA . PHE A 1 71 ? -9.044 7.757 -4.465 1.00 91.44 71 PHE A CA 1
ATOM 567 C C . PHE A 1 71 ? -8.331 9.013 -4.987 1.00 91.44 71 PHE A C 1
ATOM 569 O O . PHE A 1 71 ? -8.750 10.131 -4.694 1.00 91.44 71 PHE A O 1
ATOM 576 N N . GLY A 1 72 ? -7.272 8.851 -5.784 1.00 94.56 72 GLY A N 1
ATOM 577 C CA . GLY A 1 72 ? -6.375 9.933 -6.178 1.00 94.56 72 GLY A CA 1
ATOM 578 C C . GLY A 1 72 ? -5.304 10.221 -5.123 1.00 94.56 72 GLY A C 1
ATOM 579 O O . GLY A 1 72 ? -5.447 9.900 -3.943 1.00 94.56 72 GLY A O 1
ATOM 580 N N . VAL A 1 73 ? -4.208 10.844 -5.560 1.00 94.25 73 VAL A N 1
ATOM 581 C CA . VAL A 1 73 ? -2.991 11.040 -4.753 1.00 94.25 73 VAL A CA 1
ATOM 582 C C . VAL A 1 73 ? -3.253 11.849 -3.480 1.00 94.25 73 VAL A C 1
ATOM 584 O O . VAL A 1 73 ? -2.825 11.444 -2.405 1.00 94.25 73 VAL A O 1
ATOM 587 N N . GLU A 1 74 ? -3.986 12.962 -3.569 1.00 94.94 74 GLU A N 1
ATOM 588 C CA . GLU A 1 74 ? -4.225 13.831 -2.406 1.00 94.94 74 GLU A CA 1
ATOM 589 C C . GLU A 1 74 ? -5.088 13.156 -1.336 1.00 94.94 74 GLU A C 1
ATOM 591 O O . GLU A 1 74 ? -4.807 13.264 -0.142 1.00 94.94 74 GLU A O 1
ATOM 596 N N . THR A 1 75 ? -6.118 12.420 -1.751 1.00 95.19 75 THR A N 1
ATOM 597 C CA . THR A 1 75 ? -6.968 11.659 -0.830 1.00 95.19 75 THR A CA 1
ATOM 598 C C . THR A 1 75 ? -6.192 10.501 -0.213 1.00 95.19 75 THR A C 1
ATOM 600 O O . THR A 1 75 ? -6.230 10.323 1.001 1.00 95.19 75 THR A O 1
ATOM 603 N N . ALA A 1 76 ? -5.388 9.783 -1.003 1.00 97.19 76 ALA A N 1
ATOM 604 C CA . ALA A 1 76 ? -4.517 8.729 -0.489 1.00 97.19 76 ALA A CA 1
ATOM 605 C C . ALA A 1 76 ? -3.502 9.249 0.541 1.00 97.19 76 ALA A C 1
ATOM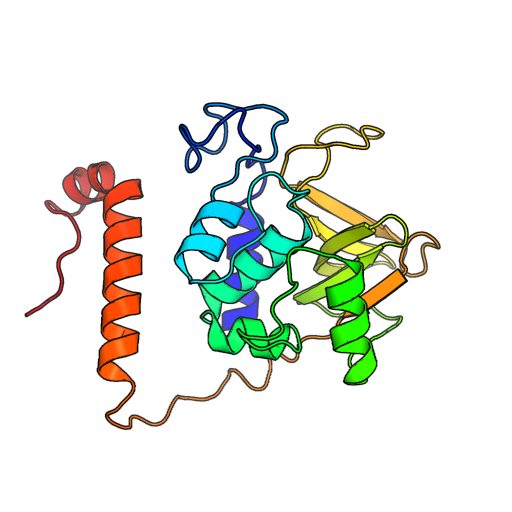 607 O O . ALA A 1 76 ? -3.299 8.618 1.577 1.00 97.19 76 ALA A O 1
ATOM 608 N N . LEU A 1 77 ? -2.908 10.426 0.312 1.00 97.56 77 LEU A N 1
ATOM 609 C CA . LEU A 1 77 ? -2.039 11.085 1.291 1.00 97.56 77 LEU A CA 1
ATOM 610 C C . LEU A 1 77 ? -2.791 11.375 2.596 1.00 97.56 77 LEU A C 1
ATOM 612 O O . LEU A 1 77 ? -2.299 11.019 3.667 1.00 97.56 77 LEU A O 1
ATOM 616 N N . LYS A 1 78 ? -4.005 11.938 2.521 1.00 96.94 78 LYS A N 1
ATOM 617 C CA . LYS A 1 78 ? -4.851 12.183 3.704 1.00 96.94 78 LYS A CA 1
ATOM 618 C C . LYS A 1 78 ? -5.198 10.889 4.440 1.00 96.94 78 LYS A C 1
ATOM 620 O O . LYS A 1 78 ? -5.074 10.846 5.665 1.00 96.94 78 LYS A O 1
ATOM 625 N N . HIS A 1 79 ? -5.574 9.835 3.714 1.00 97.50 79 HIS A N 1
ATOM 626 C CA . HIS A 1 79 ? -5.836 8.511 4.283 1.00 97.50 79 HIS A CA 1
ATOM 627 C C . HIS A 1 79 ? -4.621 7.980 5.031 1.00 97.50 79 HIS A C 1
ATOM 629 O O . HIS A 1 79 ? -4.758 7.499 6.151 1.00 97.50 79 HIS A O 1
ATOM 635 N N . PHE A 1 80 ? -3.428 8.154 4.460 1.00 98.06 80 PHE A N 1
ATOM 636 C CA . PHE A 1 80 ? -2.164 7.736 5.061 1.00 98.06 80 PHE A CA 1
ATOM 637 C C . PHE A 1 80 ? -1.641 8.696 6.142 1.00 98.06 80 PHE A C 1
ATOM 639 O O . PHE A 1 80 ? -0.538 8.503 6.649 1.00 98.06 80 PHE A O 1
ATOM 646 N N . CYS A 1 81 ? -2.423 9.710 6.532 1.00 97.81 81 CYS A N 1
ATOM 647 C CA . CYS A 1 81 ? -2.036 10.734 7.506 1.00 97.81 81 CYS A CA 1
ATOM 648 C C . CYS A 1 81 ? -0.776 11.525 7.096 1.00 97.81 81 CYS A C 1
ATOM 650 O O . CYS A 1 81 ? 0.018 11.939 7.944 1.00 97.81 81 CYS A O 1
ATOM 652 N N . MET A 1 82 ? -0.599 11.743 5.793 1.00 96.94 82 MET A N 1
ATOM 653 C CA . MET A 1 82 ? 0.554 12.394 5.171 1.00 96.94 82 MET A CA 1
ATOM 654 C C . MET A 1 82 ? 0.136 13.571 4.273 1.00 96.94 82 MET A C 1
ATOM 656 O O . MET A 1 82 ? -1.038 13.827 4.019 1.00 96.94 82 MET A O 1
ATOM 660 N N . SER A 1 83 ? 1.139 14.295 3.786 1.00 96.62 83 SER A N 1
ATOM 661 C CA . SER A 1 83 ? 1.062 15.313 2.737 1.00 96.62 83 SER A CA 1
ATOM 662 C C . SER A 1 83 ? 2.214 15.082 1.757 1.00 96.62 83 SER A C 1
ATOM 664 O O . SER A 1 83 ? 3.119 14.305 2.067 1.00 96.62 83 SER A O 1
ATOM 666 N N . ARG A 1 84 ? 2.246 15.784 0.618 1.00 95.12 84 ARG A N 1
ATOM 667 C CA . ARG A 1 84 ? 3.376 15.690 -0.327 1.00 95.12 84 ARG A CA 1
ATOM 668 C C . ARG A 1 84 ? 4.726 15.959 0.349 1.00 95.12 84 ARG A C 1
ATOM 670 O O . ARG A 1 84 ? 5.665 15.194 0.175 1.00 95.12 84 ARG A O 1
ATOM 677 N N . ASN A 1 85 ? 4.790 16.977 1.210 1.00 94.12 85 ASN A N 1
ATOM 678 C CA . ASN A 1 85 ? 6.017 17.368 1.915 1.00 94.12 85 ASN A CA 1
ATOM 679 C C . ASN A 1 85 ? 6.443 16.373 3.006 1.00 94.12 85 ASN A C 1
ATOM 681 O O . ASN A 1 85 ? 7.611 16.331 3.385 1.00 94.12 85 ASN A O 1
ATOM 685 N N . SER A 1 86 ? 5.506 15.577 3.523 1.00 94.50 86 SER A N 1
ATOM 686 C CA . SER A 1 86 ? 5.756 14.584 4.572 1.00 94.50 86 SER A CA 1
ATOM 687 C C . SER A 1 86 ? 5.624 13.145 4.068 1.00 94.50 86 SER A C 1
ATOM 689 O O . SER A 1 86 ? 5.452 12.230 4.872 1.00 94.50 86 SER A O 1
ATOM 691 N N . TYR A 1 87 ? 5.655 12.939 2.749 1.00 96.00 87 TYR A N 1
ATOM 692 C CA . TYR A 1 87 ? 5.423 11.637 2.140 1.00 96.00 87 TYR A CA 1
ATOM 693 C C . TYR A 1 87 ? 6.514 10.639 2.525 1.00 96.00 87 TYR A C 1
ATOM 695 O O . TYR A 1 87 ? 7.687 10.831 2.209 1.00 96.00 87 TYR A O 1
ATOM 703 N N . ARG A 1 88 ? 6.121 9.556 3.197 1.00 95.00 88 ARG A N 1
ATOM 704 C CA . ARG A 1 88 ? 7.006 8.459 3.615 1.00 95.00 88 ARG A CA 1
ATOM 705 C C . ARG A 1 88 ? 6.346 7.089 3.431 1.00 95.00 88 ARG A C 1
ATOM 707 O O . ARG A 1 88 ? 6.728 6.127 4.091 1.00 95.00 88 ARG A O 1
ATOM 714 N N . ALA A 1 89 ? 5.367 6.965 2.527 1.00 93.75 89 ALA A N 1
ATOM 715 C CA . ALA A 1 89 ? 4.600 5.727 2.329 1.00 93.75 89 ALA A CA 1
ATOM 716 C C . ALA A 1 89 ? 5.364 4.611 1.577 1.00 93.75 89 ALA A C 1
ATOM 718 O O . ALA A 1 89 ? 4.770 3.745 0.944 1.00 93.75 89 ALA A O 1
ATOM 719 N N . TYR A 1 90 ? 6.692 4.617 1.677 1.00 92.62 90 TYR A N 1
ATOM 720 C CA . TYR A 1 90 ? 7.611 3.530 1.337 1.00 92.62 90 TYR A CA 1
ATOM 721 C C . TYR A 1 90 ? 8.229 2.893 2.600 1.00 92.62 90 TYR A C 1
ATOM 723 O O . TYR A 1 90 ? 9.013 1.955 2.498 1.00 92.62 90 TYR A O 1
ATOM 731 N N . ASN A 1 91 ? 7.876 3.377 3.800 1.00 95.62 91 ASN A N 1
ATOM 732 C CA . ASN A 1 91 ? 8.369 2.870 5.079 1.00 95.62 91 ASN A CA 1
ATOM 733 C C . ASN A 1 91 ? 7.201 2.466 6.000 1.00 95.62 91 ASN A C 1
ATOM 735 O O . ASN A 1 91 ? 6.355 3.282 6.365 1.00 95.62 91 ASN A O 1
ATOM 739 N N . CYS A 1 92 ? 7.171 1.192 6.397 1.00 97.06 92 CYS A N 1
ATOM 740 C CA . CYS A 1 92 ? 6.092 0.592 7.187 1.00 97.06 92 CYS A CA 1
ATOM 741 C C . CYS A 1 92 ? 5.898 1.248 8.564 1.00 97.06 92 CYS A C 1
ATOM 743 O O . CYS A 1 92 ? 4.763 1.405 9.017 1.00 97.06 92 CYS A O 1
ATOM 745 N N . PHE A 1 93 ? 6.987 1.613 9.241 1.00 97.38 93 PHE A N 1
ATOM 746 C CA . PHE A 1 93 ? 6.915 2.198 10.579 1.00 97.38 93 PHE A CA 1
ATOM 747 C C . PHE A 1 93 ? 6.599 3.690 10.532 1.00 97.38 93 PHE A C 1
ATOM 749 O O . PHE A 1 93 ? 5.785 4.136 11.327 1.00 97.38 93 PHE A O 1
ATOM 756 N N . GLU A 1 94 ? 7.099 4.425 9.538 1.00 97.56 94 GLU A N 1
ATOM 757 C CA . GLU A 1 94 ? 6.690 5.821 9.315 1.00 97.56 94 GLU A CA 1
ATOM 758 C C . GLU A 1 94 ? 5.189 5.940 9.015 1.00 97.56 94 GLU A C 1
ATOM 760 O O . GLU A 1 94 ? 4.528 6.860 9.501 1.00 97.56 94 GLU A O 1
ATOM 765 N N . ILE A 1 95 ? 4.626 4.985 8.258 1.00 98.12 95 ILE A N 1
ATOM 766 C CA . ILE A 1 95 ? 3.171 4.878 8.079 1.00 98.12 95 ILE A CA 1
ATOM 767 C C . ILE A 1 95 ? 2.499 4.660 9.435 1.00 98.12 95 ILE A C 1
ATOM 769 O O . ILE A 1 95 ? 1.588 5.404 9.786 1.00 98.12 95 ILE A O 1
ATOM 773 N N . TYR A 1 96 ? 2.933 3.664 10.208 1.00 98.56 96 TYR A N 1
ATOM 774 C CA . TYR A 1 96 ? 2.325 3.378 11.507 1.00 98.56 96 TYR A CA 1
ATOM 775 C C . TYR A 1 96 ? 2.356 4.598 12.440 1.00 98.56 96 TYR A C 1
ATOM 777 O O . TYR A 1 96 ? 1.323 4.978 12.992 1.00 98.56 96 TYR A O 1
ATOM 785 N N . ASP A 1 97 ? 3.507 5.255 12.554 1.00 98.38 97 ASP A N 1
ATOM 786 C CA . ASP A 1 97 ? 3.708 6.414 13.420 1.00 98.38 97 ASP A CA 1
ATOM 787 C C . ASP A 1 97 ? 2.870 7.616 12.952 1.00 98.38 97 ASP A C 1
ATOM 789 O O . ASP A 1 97 ? 2.366 8.387 13.771 1.00 98.38 97 ASP A O 1
ATOM 793 N N . ALA A 1 98 ? 2.654 7.779 11.640 1.00 98.19 98 ALA A N 1
ATOM 794 C CA . ALA A 1 98 ? 1.761 8.809 11.109 1.00 98.19 98 ALA A CA 1
ATOM 795 C C . ALA A 1 98 ? 0.308 8.613 11.567 1.00 98.19 98 ALA A C 1
ATOM 797 O O . ALA A 1 98 ? -0.331 9.583 11.982 1.00 98.19 98 ALA A O 1
ATOM 798 N N . PHE A 1 99 ? -0.199 7.377 11.552 1.00 98.50 99 PHE A N 1
ATOM 799 C CA . PHE A 1 99 ? -1.534 7.066 12.075 1.00 98.50 99 PHE A CA 1
ATOM 800 C C . PHE A 1 99 ? -1.585 7.166 13.599 1.00 98.50 99 PHE A C 1
ATOM 802 O O . PHE A 1 99 ? -2.572 7.667 14.140 1.00 98.50 99 PHE A O 1
ATOM 809 N N . GLU A 1 100 ? -0.533 6.737 14.298 1.00 98.25 100 GLU A N 1
ATOM 810 C CA . GLU A 1 100 ? -0.442 6.817 15.759 1.00 98.25 100 GLU A CA 1
ATOM 811 C C . GLU A 1 100 ? -0.521 8.269 16.241 1.00 98.25 100 GLU A C 1
ATOM 813 O O . GLU A 1 100 ? -1.358 8.588 17.086 1.00 98.25 100 GLU A O 1
ATOM 818 N N . ARG A 1 101 ? 0.229 9.185 15.611 1.00 98.00 101 ARG A N 1
ATOM 819 C CA . ARG A 1 101 ? 0.157 10.636 15.880 1.00 98.00 101 ARG A CA 1
ATOM 820 C C . ARG A 1 101 ? -1.232 11.237 15.652 1.00 98.00 101 ARG A C 1
ATOM 822 O O . ARG A 1 101 ? -1.528 12.308 16.176 1.00 98.00 101 ARG A O 1
ATOM 829 N N . LYS A 1 102 ? -2.074 10.587 14.846 1.00 97.12 102 LYS A N 1
ATOM 830 C CA . LYS A 1 102 ? -3.461 10.997 14.578 1.00 97.12 102 LYS A CA 1
ATOM 831 C C . LYS A 1 102 ? -4.491 10.227 15.405 1.00 97.12 102 LYS A C 1
ATOM 833 O O . LYS A 1 102 ? -5.683 10.438 15.203 1.00 97.12 102 LYS A O 1
ATOM 838 N N . GLY A 1 103 ? -4.061 9.342 16.307 1.00 97.75 103 GLY A N 1
ATOM 839 C CA . GLY A 1 103 ? -4.960 8.498 17.097 1.00 97.75 103 GLY A CA 1
ATOM 840 C C . GLY A 1 103 ? -5.736 7.477 16.258 1.00 97.75 103 GLY A C 1
ATOM 841 O O . GLY A 1 103 ? -6.803 7.036 16.669 1.00 97.75 103 GLY A O 1
ATOM 842 N N . LYS A 1 104 ? -5.227 7.108 15.074 1.00 97.75 104 LYS A N 1
ATOM 843 C CA . LYS A 1 104 ? -5.894 6.219 14.103 1.00 97.75 104 LYS A CA 1
ATOM 844 C C . LYS A 1 104 ? -5.312 4.801 14.079 1.00 97.75 104 LYS A C 1
ATOM 846 O O . LYS A 1 104 ? -5.357 4.124 13.054 1.00 97.75 104 LYS A O 1
ATOM 851 N N . ILE A 1 105 ? -4.757 4.336 15.196 1.00 98.31 105 ILE A N 1
ATOM 852 C CA . ILE A 1 105 ? -4.273 2.957 15.348 1.00 98.31 105 ILE A CA 1
ATOM 853 C C . ILE A 1 105 ? -5.250 2.105 16.161 1.00 98.31 105 ILE A C 1
ATOM 855 O O . ILE A 1 105 ? -5.941 2.598 17.048 1.00 98.31 105 ILE A O 1
ATOM 859 N N . SER A 1 106 ? -5.282 0.806 15.879 1.00 97.31 106 SER A N 1
ATOM 860 C CA . SER A 1 106 ? -6.144 -0.169 16.549 1.00 97.31 106 SER A CA 1
ATOM 861 C C . SER A 1 106 ? -5.427 -1.496 16.793 1.00 97.31 106 SER A C 1
ATOM 863 O O . SER A 1 106 ? -4.468 -1.852 16.103 1.00 97.31 106 SER A O 1
ATOM 865 N N . ARG A 1 107 ? -5.915 -2.249 17.786 1.00 94.81 107 ARG A N 1
ATOM 866 C CA . ARG A 1 107 ? -5.555 -3.658 18.034 1.00 94.81 107 ARG A CA 1
ATOM 867 C C . ARG A 1 107 ? -6.502 -4.641 17.344 1.00 94.81 107 ARG A C 1
ATOM 869 O O . ARG A 1 107 ? -6.152 -5.807 17.198 1.00 94.81 107 ARG A O 1
ATOM 876 N N . SER A 1 108 ? -7.658 -4.165 16.894 1.00 93.06 108 SER A N 1
ATOM 877 C CA . SER A 1 108 ? -8.662 -4.948 16.175 1.00 93.06 108 SER A CA 1
ATOM 878 C C . SER A 1 108 ? -8.632 -4.621 14.680 1.00 93.06 108 SER A C 1
ATOM 880 O O . SER A 1 108 ? -8.534 -3.437 14.333 1.00 93.06 108 SER A O 1
ATOM 882 N N . PRO A 1 109 ? -8.741 -5.631 13.798 1.00 95.12 109 PRO A N 1
ATOM 883 C CA . PRO A 1 109 ? -8.741 -5.416 12.358 1.00 95.12 109 PRO A CA 1
ATOM 884 C C . PRO A 1 109 ? -10.032 -4.735 11.890 1.00 95.12 109 PRO A C 1
ATOM 886 O O . PRO A 1 109 ? -11.121 -5.031 12.381 1.00 95.12 109 PRO A O 1
ATOM 889 N N . GLY A 1 110 ? -9.909 -3.875 10.882 1.00 93.62 110 GLY A N 1
ATOM 890 C CA . GLY A 1 110 ? -11.034 -3.361 10.098 1.00 93.62 110 GLY A CA 1
ATOM 891 C C . GLY A 1 110 ? -10.800 -3.611 8.612 1.00 93.62 110 GLY A C 1
ATOM 892 O O . GLY A 1 110 ? -9.672 -3.478 8.141 1.00 93.62 110 GLY A O 1
ATOM 893 N N . ILE A 1 111 ? -11.840 -3.974 7.860 1.00 96.38 111 ILE A N 1
ATOM 894 C CA . ILE A 1 111 ? -11.723 -4.154 6.403 1.00 96.38 111 ILE A CA 1
ATOM 895 C C . ILE A 1 111 ? -11.240 -2.841 5.770 1.00 96.38 111 ILE A C 1
ATOM 897 O O . ILE A 1 111 ? -11.754 -1.771 6.086 1.00 96.38 111 ILE A O 1
ATOM 901 N N . GLY A 1 112 ? -10.225 -2.928 4.910 1.00 96.94 112 GLY A N 1
ATOM 902 C CA . GLY A 1 112 ? -9.558 -1.785 4.284 1.00 96.94 112 GLY A CA 1
ATOM 903 C C . GLY A 1 112 ? -8.441 -1.142 5.117 1.00 96.94 112 GLY A C 1
ATOM 904 O O . GLY A 1 112 ? -7.645 -0.386 4.560 1.00 96.94 112 GLY A O 1
ATOM 905 N N . SER A 1 113 ? -8.327 -1.454 6.414 1.00 97.94 113 SER A N 1
ATOM 906 C CA . SER A 1 113 ? -7.211 -0.972 7.242 1.00 97.94 113 SER A CA 1
ATOM 907 C C . SER A 1 113 ? -5.872 -1.545 6.773 1.00 97.94 113 SER A C 1
ATOM 909 O O . SER A 1 113 ? -5.816 -2.616 6.157 1.00 97.94 113 SER A O 1
ATOM 911 N N . LEU A 1 114 ? -4.782 -0.841 7.080 1.00 98.75 114 LEU A N 1
ATOM 912 C CA . LEU A 1 114 ? -3.441 -1.380 6.879 1.00 98.75 114 LEU A CA 1
ATOM 913 C C . LEU A 1 114 ? -3.043 -2.185 8.110 1.00 98.75 114 LEU A C 1
ATOM 915 O O . LEU A 1 114 ? -3.070 -1.665 9.222 1.00 98.75 114 LEU A O 1
ATOM 919 N N . ILE A 1 115 ? -2.647 -3.435 7.922 1.00 98.62 115 ILE A N 1
ATOM 920 C CA . ILE A 1 115 ? -2.039 -4.246 8.978 1.00 98.62 115 ILE A CA 1
ATOM 921 C C . ILE A 1 115 ? -0.526 -4.059 8.919 1.00 98.62 115 ILE A C 1
ATOM 923 O O . ILE A 1 115 ? 0.082 -4.286 7.876 1.00 98.62 115 ILE A O 1
ATOM 927 N N . VAL A 1 116 ? 0.084 -3.645 10.028 1.00 98.50 116 VAL A N 1
ATOM 928 C CA . VAL A 1 116 ? 1.536 -3.450 10.137 1.00 98.50 116 VAL A CA 1
ATOM 929 C C . VAL A 1 116 ? 2.118 -4.529 11.036 1.00 98.50 116 VAL A C 1
ATOM 931 O O . VAL A 1 116 ? 1.605 -4.790 12.128 1.00 98.50 116 VAL A O 1
ATOM 934 N N . PHE A 1 117 ? 3.224 -5.128 10.607 1.00 97.56 117 PHE A N 1
ATOM 935 C CA . PHE A 1 117 ? 3.937 -6.159 11.353 1.00 97.56 117 PHE A CA 1
ATOM 936 C C . PHE A 1 117 ? 5.214 -5.621 12.008 1.00 97.56 117 PHE A C 1
ATOM 938 O O . PHE A 1 117 ? 5.808 -4.641 11.563 1.00 97.56 117 PHE A O 1
ATOM 945 N N . ARG A 1 118 ? 5.682 -6.297 13.062 1.00 95.56 118 ARG A N 1
ATOM 946 C CA . ARG A 1 118 ? 6.886 -5.923 13.830 1.00 95.56 118 ARG A CA 1
ATOM 947 C C . ARG A 1 118 ? 8.206 -6.084 13.069 1.00 95.56 118 ARG A C 1
ATOM 949 O O . ARG A 1 118 ? 9.217 -5.567 13.519 1.00 95.56 118 ARG A O 1
ATOM 956 N N . HIS A 1 119 ? 8.193 -6.767 11.930 1.00 91.25 119 HIS A N 1
ATOM 957 C CA . HIS A 1 119 ? 9.357 -7.055 11.088 1.00 91.25 119 HIS A CA 1
ATOM 958 C C . HIS A 1 119 ? 9.358 -6.209 9.800 1.00 91.25 119 HIS A C 1
ATOM 960 O O . HIS A 1 119 ? 9.768 -6.672 8.744 1.00 91.25 119 HIS A O 1
ATOM 966 N N . SER A 1 120 ? 8.880 -4.960 9.890 1.00 91.69 120 SER A N 1
ATOM 967 C CA . SER A 1 120 ? 8.860 -3.981 8.791 1.00 91.69 120 SER A CA 1
ATOM 968 C C . SER A 1 120 ? 8.108 -4.455 7.538 1.00 91.69 120 SER A C 1
ATOM 970 O O . SER A 1 120 ? 8.544 -4.230 6.410 1.00 91.69 120 SER A O 1
ATOM 972 N N . HIS A 1 121 ? 6.938 -5.064 7.733 1.00 96.12 121 HIS A N 1
ATOM 973 C CA . HIS A 1 121 ? 6.035 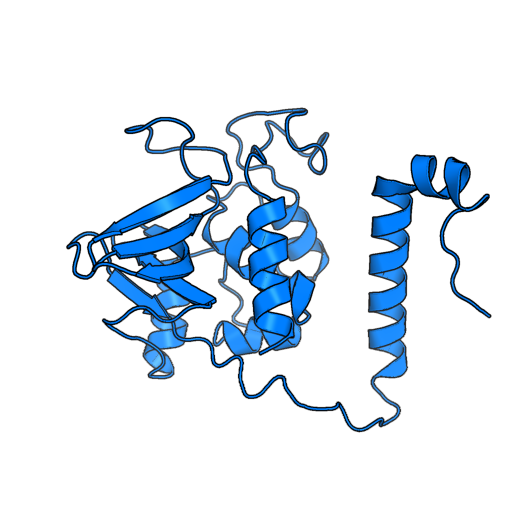-5.468 6.655 1.00 96.12 121 HIS A CA 1
ATOM 974 C C . HIS A 1 121 ? 4.646 -4.851 6.841 1.00 96.12 121 HIS A C 1
ATOM 976 O O . HIS A 1 121 ? 4.248 -4.535 7.968 1.00 96.12 121 HIS A O 1
ATOM 982 N N . ILE A 1 122 ? 3.908 -4.688 5.743 1.00 97.94 122 ILE A N 1
ATOM 983 C CA . ILE A 1 122 ? 2.567 -4.104 5.739 1.00 97.94 122 ILE A CA 1
ATOM 984 C C . ILE A 1 122 ? 1.687 -4.744 4.662 1.00 97.94 122 ILE A C 1
ATOM 986 O O . ILE A 1 122 ? 2.136 -5.022 3.549 1.00 97.94 122 ILE A O 1
ATOM 990 N N . GLY A 1 123 ? 0.416 -4.936 4.996 1.00 98.19 123 GLY A N 1
ATOM 991 C CA . GLY A 1 123 ? -0.610 -5.453 4.095 1.00 98.19 123 GLY A CA 1
ATOM 992 C C . GLY A 1 123 ? -1.912 -4.670 4.195 1.00 98.19 123 GLY A C 1
ATOM 993 O O . GLY A 1 123 ? -2.083 -3.829 5.080 1.00 98.19 123 GLY A O 1
ATOM 994 N N . ARG A 1 124 ? -2.861 -4.984 3.313 1.00 98.56 124 ARG A N 1
ATOM 995 C CA . ARG A 1 124 ? -4.249 -4.513 3.402 1.00 98.56 124 ARG A CA 1
ATOM 996 C C . ARG A 1 124 ? -5.121 -5.581 4.027 1.00 98.56 124 ARG A C 1
ATOM 998 O O . ARG A 1 124 ? -5.095 -6.705 3.542 1.00 98.56 124 ARG A O 1
ATOM 1005 N N . VAL A 1 125 ? -5.948 -5.245 5.010 1.00 98.56 125 VAL A N 1
ATOM 1006 C CA . VAL A 1 125 ? -7.005 -6.150 5.479 1.00 98.56 125 VAL A CA 1
ATOM 1007 C C . VAL A 1 125 ? -8.115 -6.223 4.430 1.00 98.56 125 VAL A C 1
ATOM 1009 O O . VAL A 1 125 ? -8.752 -5.213 4.134 1.00 98.56 125 VAL A O 1
ATOM 1012 N N . ILE A 1 126 ? -8.362 -7.413 3.887 1.00 97.81 126 ILE A N 1
ATOM 1013 C CA . ILE A 1 126 ? -9.388 -7.642 2.855 1.00 97.81 126 ILE A CA 1
ATOM 1014 C C . ILE A 1 126 ? -10.625 -8.365 3.395 1.00 97.81 126 ILE A C 1
ATOM 1016 O O . ILE A 1 126 ? -11.707 -8.203 2.842 1.00 97.81 126 ILE A O 1
ATOM 1020 N N . ASP A 1 127 ? -10.478 -9.129 4.479 1.00 97.00 127 ASP A N 1
ATOM 1021 C CA . ASP A 1 127 ? -11.572 -9.854 5.128 1.00 97.00 127 ASP A CA 1
ATOM 1022 C C . ASP A 1 127 ? -11.211 -10.176 6.591 1.00 97.00 127 ASP A C 1
ATOM 1024 O O . ASP A 1 127 ? -10.033 -10.274 6.953 1.00 97.00 127 ASP A O 1
ATOM 1028 N N . VAL A 1 128 ? -12.224 -10.335 7.442 1.00 97.06 128 VAL A N 1
ATOM 1029 C CA . VAL A 1 128 ? -12.081 -10.707 8.856 1.00 97.06 128 VAL A CA 1
ATOM 1030 C C . VAL A 1 128 ? -13.174 -11.707 9.199 1.00 97.06 128 VAL A C 1
ATOM 1032 O O . VAL A 1 128 ? -14.355 -11.367 9.223 1.00 97.06 128 VAL A O 1
ATOM 1035 N N . ARG A 1 129 ? -12.788 -12.948 9.497 1.00 96.12 129 ARG A N 1
ATOM 1036 C CA . ARG A 1 129 ? -13.739 -14.012 9.845 1.00 96.12 129 ARG A CA 1
ATOM 1037 C C . ARG A 1 129 ? -13.076 -15.124 10.637 1.00 96.12 129 ARG A C 1
ATOM 1039 O O . ARG A 1 129 ? -11.890 -15.400 10.470 1.00 96.12 129 ARG A O 1
ATOM 1046 N N . ASN A 1 130 ? -13.866 -15.796 11.472 1.00 94.31 130 ASN A N 1
ATOM 1047 C CA . ASN A 1 130 ? -13.473 -16.999 12.214 1.00 94.31 130 ASN A CA 1
ATOM 1048 C C . ASN A 1 130 ? -12.203 -16.831 13.073 1.00 94.31 130 ASN A C 1
ATOM 1050 O O . ASN A 1 130 ? -11.418 -17.764 13.191 1.00 94.31 130 ASN A O 1
ATOM 1054 N N . GLY A 1 131 ? -11.969 -15.640 13.637 1.00 93.75 131 GLY A N 1
ATOM 1055 C CA . GLY A 1 131 ? -10.769 -15.354 14.438 1.00 93.75 131 GLY A CA 1
ATOM 1056 C C . GLY A 1 131 ? -9.496 -15.088 13.622 1.00 93.75 131 GLY A C 1
ATOM 1057 O O . GLY A 1 131 ? -8.415 -14.987 14.199 1.00 93.75 131 GLY A O 1
ATOM 1058 N N . TYR A 1 132 ? -9.612 -14.948 12.298 1.00 96.94 132 TYR A N 1
ATOM 1059 C CA . TYR A 1 132 ? -8.506 -14.632 11.399 1.00 96.94 132 TYR A CA 1
ATOM 1060 C C . TYR A 1 132 ? -8.727 -13.302 10.679 1.00 96.94 132 TYR A C 1
ATOM 1062 O O . TYR A 1 132 ? -9.853 -12.935 10.331 1.00 96.94 132 TYR A O 1
ATOM 1070 N N . VAL A 1 133 ? -7.618 -12.622 10.401 1.00 97.75 133 VAL A N 1
ATOM 1071 C CA . VAL A 1 133 ? -7.535 -11.518 9.447 1.00 97.75 133 VAL A CA 1
ATOM 1072 C C . VAL A 1 133 ? -6.940 -12.041 8.143 1.00 97.75 133 VAL A C 1
ATOM 1074 O O . VAL A 1 133 ? -5.931 -12.745 8.163 1.00 97.75 133 VAL A O 1
ATOM 1077 N N . TYR A 1 134 ? -7.568 -11.718 7.018 1.00 97.56 134 TYR A N 1
ATOM 1078 C CA . TYR A 1 134 ? -7.080 -12.030 5.677 1.00 97.56 134 TYR A CA 1
ATOM 1079 C C . TYR A 1 134 ? -6.549 -10.758 5.041 1.00 97.56 134 TYR A C 1
ATOM 1081 O O . TYR A 1 134 ? -7.149 -9.685 5.177 1.00 97.56 134 TYR A O 1
ATOM 1089 N N . THR A 1 135 ? -5.430 -10.881 4.342 1.00 98.19 135 THR A N 1
ATOM 1090 C CA . THR A 1 135 ? -4.664 -9.737 3.864 1.00 98.19 135 THR A CA 1
ATOM 1091 C C . THR A 1 135 ? -4.322 -9.858 2.389 1.00 98.19 135 THR A C 1
ATOM 1093 O O . THR A 1 135 ? -4.244 -10.962 1.855 1.00 98.19 135 THR A O 1
ATOM 1096 N N . ASN A 1 136 ? -4.105 -8.720 1.731 1.00 98.06 136 ASN A N 1
ATOM 1097 C CA . ASN A 1 136 ? -3.442 -8.626 0.435 1.00 98.06 136 ASN A CA 1
ATOM 1098 C C . ASN A 1 136 ? -2.118 -7.871 0.616 1.00 98.06 136 ASN A C 1
ATOM 1100 O O . ASN A 1 136 ? -2.095 -6.736 1.103 1.00 98.06 136 ASN A O 1
ATOM 1104 N N . GLU A 1 137 ? -1.018 -8.526 0.266 1.00 96.69 137 GLU A N 1
ATOM 1105 C CA . GLU A 1 137 ? 0.345 -8.088 0.560 1.00 96.69 137 GLU A CA 1
ATOM 1106 C C . GLU A 1 137 ? 1.186 -8.093 -0.709 1.00 96.69 137 GLU A C 1
ATOM 1108 O O . GLU A 1 137 ? 1.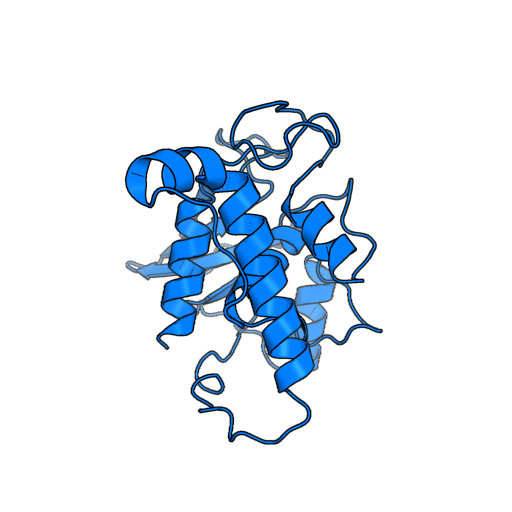121 -9.036 -1.495 1.00 96.69 137 GLU A O 1
ATOM 1113 N N . GLY A 1 138 ? 1.976 -7.037 -0.889 1.00 95.00 138 GLY A N 1
ATOM 1114 C CA . GLY A 1 138 ? 3.028 -6.951 -1.897 1.00 95.00 138 GLY A CA 1
ATOM 1115 C C . GLY A 1 138 ? 4.392 -7.175 -1.259 1.00 95.00 138 GLY A C 1
ATOM 1116 O O . GLY A 1 138 ? 4.511 -7.130 -0.036 1.00 95.00 138 GLY A O 1
ATOM 1117 N N . ASN A 1 139 ? 5.419 -7.386 -2.076 1.00 92.44 139 ASN A N 1
ATOM 1118 C CA . ASN A 1 139 ? 6.758 -7.770 -1.637 1.00 92.44 139 ASN A CA 1
ATOM 1119 C C . ASN A 1 139 ? 6.714 -8.910 -0.611 1.00 92.44 139 ASN A C 1
ATOM 1121 O O . ASN A 1 139 ? 7.268 -8.818 0.487 1.00 92.44 139 ASN A O 1
ATOM 1125 N N . THR A 1 140 ? 5.943 -9.944 -0.951 1.00 85.56 140 THR A N 1
ATOM 1126 C CA . THR A 1 140 ? 5.773 -11.126 -0.125 1.00 85.56 140 THR A CA 1
ATOM 1127 C C . THR A 1 140 ? 6.021 -12.409 -0.913 1.00 85.56 140 THR A C 1
ATOM 1129 O O . THR A 1 140 ? 5.983 -12.437 -2.150 1.00 85.56 140 THR A O 1
ATOM 1132 N N . SER A 1 141 ? 6.337 -13.491 -0.202 1.00 74.31 141 SER A N 1
ATOM 1133 C CA . SER A 1 141 ? 6.777 -14.744 -0.819 1.00 74.31 141 SER A CA 1
ATOM 1134 C C . SER A 1 141 ? 5.640 -15.563 -1.392 1.00 74.31 141 SER A C 1
ATOM 1136 O O . SER A 1 141 ? 4.541 -15.641 -0.844 1.00 74.31 141 SER A O 1
ATOM 1138 N N . ALA A 1 142 ? 5.940 -16.204 -2.523 1.00 56.88 142 ALA A N 1
ATOM 1139 C CA . ALA A 1 142 ? 5.095 -17.242 -3.095 1.00 56.88 142 ALA A CA 1
ATOM 1140 C C . ALA A 1 142 ? 5.243 -18.582 -2.345 1.00 56.88 142 ALA A C 1
ATOM 1142 O O . ALA A 1 142 ? 4.368 -19.436 -2.467 1.00 56.88 142 ALA A O 1
ATOM 1143 N N . LEU A 1 143 ? 6.324 -18.752 -1.570 1.00 47.34 143 LEU A N 1
ATOM 1144 C CA . LEU A 1 143 ? 6.665 -19.951 -0.803 1.00 47.34 143 LEU A CA 1
ATOM 1145 C C . LEU A 1 143 ? 6.705 -19.644 0.699 1.00 47.34 143 LEU A C 1
ATOM 1147 O O . LEU A 1 143 ? 7.228 -18.618 1.125 1.00 47.34 143 LEU A O 1
ATOM 1151 N N . TYR A 1 144 ? 6.176 -20.555 1.514 1.00 38.19 144 TYR A N 1
ATOM 1152 C CA . TYR A 1 144 ? 6.259 -20.457 2.971 1.00 38.19 144 TYR A CA 1
ATOM 1153 C C . TYR A 1 144 ? 7.730 -20.472 3.427 1.00 38.19 144 TYR A C 1
ATOM 1155 O O . TYR A 1 144 ? 8.454 -21.409 3.105 1.00 38.19 144 TYR A O 1
ATOM 1163 N N . GLY A 1 145 ? 8.167 -19.454 4.179 1.00 38.66 145 GLY A N 1
ATOM 1164 C CA . GLY A 1 145 ? 9.521 -19.376 4.750 1.00 38.66 145 GLY A CA 1
ATOM 1165 C C . GLY A 1 145 ? 10.559 -18.595 3.933 1.00 38.66 145 GLY A C 1
ATOM 1166 O O . GLY A 1 145 ? 11.684 -18.450 4.398 1.00 38.66 145 GLY A O 1
ATOM 1167 N N . ASP A 1 146 ? 10.199 -18.051 2.768 1.00 48.31 146 ASP A N 1
ATOM 1168 C CA . ASP A 1 146 ? 11.052 -17.101 2.045 1.00 48.31 146 ASP A CA 1
ATOM 1169 C C . ASP A 1 146 ? 10.780 -15.674 2.552 1.00 48.31 146 ASP A C 1
ATOM 1171 O O . ASP A 1 146 ? 9.659 -15.162 2.457 1.00 48.31 146 ASP A O 1
ATOM 1175 N N . SER A 1 147 ? 11.796 -15.063 3.163 1.00 38.94 147 SER A N 1
ATOM 1176 C CA . SER A 1 147 ? 11.730 -13.738 3.783 1.00 38.94 147 SER A CA 1
ATOM 1177 C C . SER A 1 147 ? 11.741 -12.582 2.775 1.00 38.94 147 SER A C 1
ATOM 1179 O O . SER A 1 147 ? 11.409 -11.466 3.165 1.00 38.94 147 SER A O 1
ATOM 1181 N N . ASN A 1 148 ? 12.084 -12.833 1.503 1.00 50.16 148 ASN A N 1
ATOM 1182 C CA . ASN A 1 148 ? 12.307 -11.813 0.466 1.00 50.16 148 ASN A CA 1
ATOM 1183 C C . ASN A 1 148 ? 11.489 -12.103 -0.794 1.00 50.16 148 ASN A C 1
ATOM 1185 O O . ASN A 1 148 ? 12.000 -12.213 -1.907 1.00 50.16 148 ASN A O 1
ATOM 1189 N N . GLY A 1 149 ? 10.190 -12.277 -0.615 1.00 64.81 149 GLY A N 1
ATOM 1190 C CA . GLY A 1 149 ? 9.334 -12.590 -1.735 1.00 64.81 149 GLY A CA 1
ATOM 1191 C C . GLY A 1 149 ? 9.022 -11.395 -2.618 1.00 64.81 149 GLY A C 1
ATOM 1192 O O . GLY A 1 149 ? 8.431 -10.433 -2.163 1.00 64.81 149 GLY A O 1
ATOM 1193 N N . GLY A 1 150 ? 9.314 -11.487 -3.907 1.00 86.06 150 GLY A N 1
ATOM 1194 C CA . GLY A 1 150 ? 9.030 -10.426 -4.868 1.00 86.06 150 GLY A CA 1
ATOM 1195 C C . GLY A 1 150 ? 7.616 -10.448 -5.446 1.00 86.06 150 GLY A C 1
ATOM 1196 O O . GLY A 1 150 ? 7.468 -10.122 -6.617 1.00 86.06 150 GLY A O 1
ATOM 1197 N N . THR A 1 151 ? 6.568 -10.876 -4.722 1.00 91.44 151 THR A N 1
ATOM 1198 C CA . THR A 1 151 ? 5.224 -11.064 -5.323 1.00 91.44 151 THR A CA 1
ATOM 1199 C C . THR A 1 151 ? 4.068 -10.433 -4.548 1.00 91.44 151 THR A C 1
ATOM 1201 O O . THR A 1 151 ? 4.201 -10.119 -3.366 1.00 91.44 151 THR A O 1
ATOM 1204 N N . VAL A 1 152 ? 2.917 -10.253 -5.211 1.00 95.38 152 VAL A N 1
ATOM 1205 C CA . VAL A 1 152 ? 1.636 -9.946 -4.549 1.00 95.38 152 VAL A CA 1
ATOM 1206 C C . VAL A 1 152 ? 0.870 -11.234 -4.245 1.00 95.38 152 VAL A C 1
ATOM 1208 O O . VAL A 1 152 ? 0.609 -12.033 -5.152 1.00 95.38 152 VAL A O 1
ATOM 1211 N N . LYS A 1 153 ? 0.453 -11.425 -2.990 1.00 92.81 153 LYS A N 1
ATOM 1212 C CA . LYS A 1 153 ? -0.323 -12.593 -2.544 1.00 92.81 153 LYS A CA 1
ATOM 1213 C C . LYS A 1 153 ? -1.337 -12.240 -1.464 1.00 92.81 153 LYS A C 1
ATOM 1215 O O . LYS A 1 153 ? -1.230 -11.229 -0.776 1.00 92.81 153 LYS A O 1
ATOM 1220 N N . THR A 1 154 ? -2.310 -13.132 -1.294 1.00 94.81 154 THR A N 1
ATOM 1221 C CA . THR A 1 154 ? -3.186 -13.129 -0.126 1.00 94.81 154 THR A CA 1
ATOM 1222 C C . THR A 1 154 ? -2.591 -13.954 1.003 1.00 94.81 154 THR A C 1
ATOM 1224 O O . THR A 1 154 ? -2.138 -15.076 0.759 1.00 94.81 154 THR A O 1
ATOM 1227 N N . LYS A 1 155 ? -2.670 -13.456 2.235 1.00 93.25 155 LYS A N 1
ATOM 1228 C CA . LYS A 1 155 ? -2.279 -14.200 3.437 1.00 93.25 155 LYS A CA 1
ATOM 1229 C C . LYS A 1 155 ? -3.379 -14.171 4.489 1.00 93.25 155 LYS A C 1
ATOM 1231 O O . LYS A 1 155 ? -4.420 -13.540 4.308 1.00 93.25 155 LYS A O 1
ATOM 1236 N N . LYS A 1 156 ? -3.178 -14.923 5.569 1.00 94.69 156 LYS A N 1
ATOM 1237 C CA . LYS A 1 156 ? -4.053 -14.896 6.739 1.00 94.69 156 LYS A CA 1
ATOM 1238 C C . LYS A 1 156 ? -3.250 -15.045 8.021 1.00 94.69 156 LYS A C 1
ATOM 1240 O O . LYS A 1 156 ? -2.273 -15.791 8.047 1.00 94.69 156 LYS A O 1
ATOM 1245 N N . TYR A 1 157 ? -3.723 -14.398 9.075 1.00 95.94 157 TYR A N 1
ATOM 1246 C CA . TYR A 1 157 ? -3.095 -14.388 10.394 1.00 95.94 157 TYR A CA 1
ATOM 1247 C C . TYR A 1 157 ? -4.157 -14.546 11.470 1.00 95.94 157 TYR A C 1
ATOM 1249 O O . TYR A 1 157 ? -5.300 -14.119 11.282 1.00 95.94 157 TYR A O 1
ATOM 1257 N N . GLN A 1 158 ? -3.797 -15.161 12.593 1.00 97.06 158 GLN A N 1
ATOM 1258 C CA . GLN A 1 158 ? -4.679 -15.173 13.755 1.00 97.06 158 GLN A CA 1
ATOM 1259 C C . GLN A 1 158 ? -4.811 -13.752 14.307 1.00 97.06 158 GLN A C 1
ATOM 1261 O O . GLN A 1 158 ? -3.839 -12.998 14.384 1.00 97.06 158 GLN A O 1
ATOM 1266 N N . ILE A 1 159 ? -6.023 -13.369 14.699 1.00 95.81 159 ILE A N 1
ATOM 1267 C CA . ILE A 1 159 ? -6.224 -12.110 15.416 1.00 95.81 159 ILE A CA 1
ATOM 1268 C C . ILE A 1 159 ? -5.496 -12.218 16.760 1.00 95.81 159 ILE A C 1
ATOM 1270 O O . ILE A 1 159 ? -5.714 -13.163 17.512 1.00 95.81 159 ILE A O 1
ATOM 1274 N N . GLY A 1 160 ? -4.627 -11.249 17.050 1.00 93.06 160 GLY A N 1
ATOM 1275 C CA . GLY A 1 160 ? -3.780 -11.261 18.246 1.00 93.06 160 GLY A CA 1
ATOM 1276 C C . GLY A 1 160 ? -2.420 -11.944 18.065 1.00 93.06 160 GLY A C 1
ATOM 1277 O O . GLY A 1 160 ? -1.671 -12.017 19.035 1.00 93.06 160 GLY A O 1
ATOM 1278 N N . ASP A 1 161 ? -2.075 -12.398 16.853 1.00 95.69 161 ASP A N 1
ATOM 1279 C CA . ASP A 1 161 ? -0.728 -12.886 16.532 1.00 95.69 161 ASP A CA 1
ATOM 1280 C C . ASP A 1 161 ? 0.341 -11.861 16.958 1.00 95.69 161 ASP A C 1
ATOM 1282 O O . ASP A 1 161 ? 0.238 -10.661 16.681 1.00 95.69 161 ASP A O 1
ATOM 1286 N N . SER A 1 162 ? 1.372 -12.335 17.660 1.00 96.00 162 SER A N 1
ATOM 1287 C CA . SER A 1 162 ? 2.390 -11.487 18.287 1.00 96.00 162 SER A CA 1
ATOM 1288 C C . SER A 1 162 ? 3.263 -10.733 17.278 1.00 96.00 162 SER A C 1
ATOM 1290 O O . SER A 1 162 ? 3.828 -9.687 17.621 1.00 96.00 162 SER A O 1
ATOM 1292 N N . SER A 1 163 ? 3.339 -11.211 16.032 1.00 95.75 163 SER A N 1
ATOM 1293 C CA . SER A 1 163 ? 4.036 -10.537 14.934 1.00 95.75 163 SER A CA 1
ATOM 1294 C C . SER A 1 163 ? 3.324 -9.263 14.469 1.00 95.75 163 SER A C 1
ATOM 1296 O O . SER A 1 163 ? 3.964 -8.391 13.870 1.00 95.75 163 SER A O 1
ATOM 1298 N N . ILE A 1 164 ? 2.030 -9.112 14.768 1.00 97.62 164 ILE A N 1
ATOM 1299 C CA . ILE A 1 164 ? 1.225 -7.952 14.382 1.00 97.62 164 ILE A CA 1
ATOM 1300 C C . ILE A 1 164 ? 1.571 -6.776 15.304 1.00 97.62 164 ILE A C 1
ATOM 1302 O O . ILE A 1 164 ? 1.390 -6.815 16.525 1.00 97.62 164 ILE A O 1
ATOM 1306 N N . LYS A 1 165 ? 2.072 -5.684 14.715 1.00 97.44 165 LYS A N 1
ATOM 1307 C CA . LYS A 1 165 ? 2.325 -4.429 15.435 1.00 97.44 165 LYS A CA 1
ATOM 1308 C C . LYS A 1 165 ? 1.025 -3.675 15.680 1.00 97.44 165 LYS A C 1
ATOM 1310 O O . LYS A 1 165 ? 0.903 -3.080 16.746 1.00 97.44 165 LYS A O 1
ATOM 1315 N N . GLY A 1 166 ? 0.070 -3.714 14.754 1.00 98.19 166 GLY A N 1
ATOM 1316 C CA . GLY A 1 166 ? -1.264 -3.129 14.901 1.00 98.19 166 GLY A CA 1
ATOM 1317 C C . GLY A 1 166 ? -1.918 -2.842 13.551 1.00 98.19 166 GLY A C 1
ATOM 1318 O O . GLY A 1 166 ? -1.393 -3.233 12.508 1.00 98.19 166 GLY A O 1
ATOM 1319 N N . TYR A 1 167 ? -3.049 -2.144 13.586 1.00 98.69 167 TYR A N 1
ATOM 1320 C CA . TYR A 1 167 ? -3.827 -1.775 12.405 1.00 98.69 167 TYR A CA 1
ATOM 1321 C C . TYR A 1 167 ? -3.943 -0.256 12.288 1.00 98.69 167 TYR A C 1
ATOM 1323 O O . TYR A 1 167 ? -4.334 0.401 13.251 1.00 98.69 167 TYR A O 1
ATOM 1331 N N . CYS A 1 168 ? -3.647 0.291 11.115 1.00 98.69 168 CYS A N 1
ATOM 1332 C CA . CYS A 1 168 ? -3.852 1.693 10.771 1.00 98.69 168 CYS A CA 1
ATOM 1333 C C . CYS A 1 168 ? -5.243 1.855 10.145 1.00 98.69 168 CYS A C 1
ATOM 1335 O O . CYS A 1 168 ? -5.506 1.342 9.052 1.00 98.69 168 CYS A O 1
ATOM 1337 N N . LEU A 1 169 ? -6.147 2.529 10.854 1.00 97.38 169 LEU A N 1
ATOM 1338 C CA . LEU A 1 169 ? -7.547 2.677 10.470 1.00 97.38 169 LEU A CA 1
ATOM 1339 C C . LEU A 1 169 ? -7.728 3.809 9.456 1.00 97.38 169 LEU A C 1
ATOM 1341 O O . LEU A 1 169 ? -7.443 4.969 9.753 1.00 97.38 169 LEU A O 1
ATOM 1345 N N . ILE A 1 170 ? -8.262 3.471 8.283 1.00 95.56 170 ILE A N 1
ATOM 1346 C CA . ILE 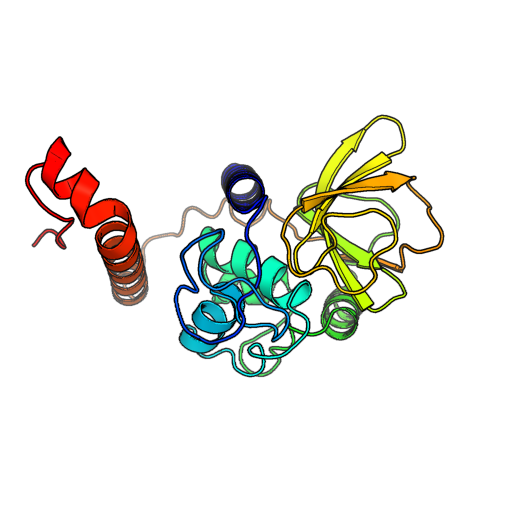A 1 170 ? -8.659 4.430 7.249 1.00 95.56 170 ILE A CA 1
ATOM 1347 C C . ILE A 1 170 ? -10.184 4.525 7.256 1.00 95.56 170 ILE A C 1
ATOM 1349 O O . ILE A 1 170 ? -10.872 3.501 7.222 1.00 95.56 170 ILE A O 1
ATOM 1353 N N . ASP A 1 171 ? -10.710 5.748 7.331 1.00 90.25 171 ASP A N 1
ATOM 1354 C CA . ASP A 1 171 ? -12.151 5.981 7.312 1.00 90.25 171 ASP A CA 1
ATOM 1355 C C . ASP A 1 171 ? -12.655 6.187 5.881 1.00 90.25 171 ASP A C 1
ATOM 1357 O O . ASP A 1 171 ? -12.602 7.279 5.333 1.00 90.25 171 ASP A O 1
ATOM 1361 N N . TYR A 1 172 ? -13.192 5.118 5.298 1.00 88.00 172 TYR A N 1
ATOM 1362 C CA . TYR A 1 172 ? -13.780 5.116 3.955 1.00 88.00 172 TYR A CA 1
ATOM 1363 C C . TYR A 1 172 ? -15.232 5.621 3.894 1.00 88.00 172 TYR A C 1
ATOM 1365 O O . TYR A 1 172 ? -15.919 5.427 2.876 1.00 88.00 172 TYR A O 1
ATOM 1373 N N . LYS A 1 173 ? -15.769 6.158 4.998 1.00 73.81 173 LYS A N 1
ATOM 1374 C CA . LYS A 1 173 ? -17.133 6.706 5.043 1.00 73.81 173 LYS A CA 1
ATOM 1375 C C . LYS A 1 173 ? -17.188 8.153 4.558 1.00 73.81 173 LYS A C 1
ATOM 1377 O O . LYS A 1 173 ? -18.193 8.516 3.953 1.00 73.81 173 LYS A O 1
ATOM 1382 N N . GLU A 1 174 ? -16.130 8.939 4.763 1.00 55.56 174 GLU A N 1
ATOM 1383 C CA . GLU A 1 174 ? -16.067 10.350 4.340 1.00 55.56 174 GLU A CA 1
ATOM 1384 C C . GLU A 1 174 ? -15.985 10.512 2.805 1.00 55.56 174 GLU A C 1
ATOM 1386 O O . GLU A 1 174 ? -16.449 11.507 2.248 1.00 55.56 174 GLU A O 1
ATOM 1391 N N . ASP A 1 175 ? -15.543 9.482 2.077 1.00 54.12 175 ASP A N 1
ATOM 1392 C CA . ASP A 1 175 ? -15.425 9.511 0.606 1.00 54.12 175 ASP A CA 1
ATOM 1393 C C . ASP A 1 175 ? -16.750 9.301 -0.147 1.00 54.12 175 ASP A C 1
ATOM 1395 O O . ASP A 1 175 ? -16.767 9.109 -1.364 1.00 54.12 175 ASP A O 1
ATOM 1399 N N . ASN A 1 176 ? -17.881 9.333 0.564 1.00 42.31 176 ASN A N 1
ATOM 1400 C CA . ASN A 1 176 ? -19.209 9.492 -0.035 1.00 42.31 176 ASN A CA 1
ATOM 1401 C C . ASN A 1 176 ? -19.506 10.954 -0.414 1.00 42.31 176 ASN A C 1
ATOM 1403 O O . ASN A 1 176 ? -20.641 11.267 -0.769 1.00 42.31 176 ASN A O 1
ATOM 1407 N N . THR A 1 177 ? -18.516 11.846 -0.336 1.00 35.84 177 THR A N 1
ATOM 1408 C CA . THR A 1 177 ? -18.648 13.211 -0.836 1.00 35.84 177 THR A CA 1
ATOM 1409 C C . THR A 1 177 ? -18.926 13.150 -2.341 1.00 35.84 177 THR A C 1
ATOM 1411 O O . THR A 1 177 ? -18.022 12.951 -3.150 1.00 35.84 177 THR A O 1
ATOM 1414 N N . THR A 1 178 ? -20.197 13.300 -2.724 1.00 40.31 178 THR A N 1
ATOM 1415 C CA . THR A 1 178 ? -20.571 13.945 -3.985 1.00 40.31 178 THR A CA 1
ATOM 1416 C C . THR A 1 178 ? -19.821 15.264 -4.001 1.00 40.31 178 THR A C 1
ATOM 1418 O O . THR A 1 178 ? -20.159 16.178 -3.250 1.00 40.31 178 THR A O 1
ATOM 1421 N N . ILE A 1 179 ? -18.728 15.297 -4.756 1.00 41.34 179 ILE A N 1
ATOM 1422 C CA . ILE A 1 179 ? -17.911 16.487 -4.943 1.00 41.34 179 ILE A CA 1
ATOM 1423 C C . ILE A 1 179 ? -18.838 17.516 -5.589 1.00 41.34 179 ILE A C 1
ATOM 1425 O O . ILE A 1 179 ? -19.318 17.303 -6.699 1.00 41.34 179 ILE A O 1
ATOM 1429 N N . SER A 1 180 ? -19.177 18.570 -4.846 1.00 37.91 180 SER A N 1
ATOM 1430 C CA . SER A 1 180 ? -19.900 19.716 -5.383 1.00 37.91 180 SER A CA 1
ATOM 1431 C C . SER A 1 180 ? -19.007 20.386 -6.420 1.00 37.91 180 SER A C 1
ATOM 1433 O O . SER A 1 180 ? -17.892 20.799 -6.097 1.00 37.91 180 SER A O 1
ATOM 1435 N N . GLU A 1 181 ? -19.507 20.428 -7.650 1.00 40.62 181 GLU A N 1
ATOM 1436 C CA . GLU A 1 181 ? -18.880 21.021 -8.824 1.00 40.62 181 GLU A CA 1
ATOM 1437 C C . GLU A 1 181 ? -18.496 22.476 -8.540 1.00 40.62 181 GLU A C 1
ATOM 1439 O O . GLU A 1 181 ? -19.365 23.333 -8.423 1.00 40.62 181 GLU A O 1
ATOM 1444 N N . ASP A 1 182 ? -17.197 22.763 -8.450 1.00 40.28 182 ASP A N 1
ATOM 1445 C CA . ASP A 1 182 ? -16.709 24.128 -8.611 1.00 40.28 182 ASP A CA 1
ATOM 1446 C C . ASP A 1 182 ? -15.366 24.161 -9.353 1.00 40.28 182 ASP A C 1
ATOM 1448 O O . ASP A 1 182 ? -14.490 23.302 -9.213 1.00 40.28 182 ASP A O 1
ATOM 1452 N N . GLN A 1 183 ? -15.248 25.173 -10.210 1.00 47.09 183 GLN A N 1
ATOM 1453 C CA . GLN A 1 183 ? -14.531 25.192 -11.494 1.00 47.09 183 GLN A CA 1
ATOM 1454 C C . GLN A 1 183 ? -12.985 25.119 -11.456 1.00 47.09 183 GLN A C 1
ATOM 1456 O O . GLN A 1 183 ? -12.331 25.332 -12.477 1.00 47.09 183 GLN A O 1
ATOM 1461 N N . ALA A 1 184 ? -12.372 24.788 -10.318 1.00 41.31 184 ALA A N 1
ATOM 1462 C CA . ALA A 1 184 ? -10.932 24.515 -10.228 1.00 41.31 184 ALA A CA 1
ATOM 1463 C C . ALA A 1 184 ? -10.578 23.040 -10.536 1.00 41.31 184 ALA A C 1
ATOM 1465 O O . ALA A 1 184 ? -9.446 22.748 -10.930 1.00 41.31 184 ALA A O 1
ATOM 1466 N N . ASP A 1 185 ? -11.541 22.119 -10.397 1.00 50.88 185 ASP A N 1
ATOM 1467 C CA . ASP A 1 185 ? -11.335 20.659 -10.469 1.00 50.88 185 ASP A CA 1
ATOM 1468 C C . ASP A 1 185 ? -11.286 20.107 -11.909 1.00 50.88 185 ASP A C 1
ATOM 1470 O O . ASP A 1 185 ? -10.656 19.085 -12.177 1.00 50.88 185 ASP A O 1
ATOM 1474 N N . THR A 1 186 ? -11.835 20.823 -12.897 1.00 52.69 186 THR A N 1
ATOM 1475 C CA . THR A 1 186 ? -11.953 20.324 -14.282 1.00 52.69 186 THR A CA 1
ATOM 1476 C C . THR A 1 186 ? -10.593 20.059 -14.929 1.00 52.69 186 THR A C 1
ATOM 1478 O O . THR A 1 186 ? -10.444 19.148 -15.740 1.00 52.69 186 THR A O 1
ATOM 1481 N N . LYS A 1 187 ? -9.552 20.817 -14.557 1.00 55.16 187 LYS A N 1
ATOM 1482 C CA . LYS A 1 187 ? -8.192 20.587 -15.070 1.00 55.16 187 LYS A CA 1
ATOM 1483 C C . LYS A 1 187 ? -7.579 19.321 -14.471 1.00 55.16 187 LYS A C 1
ATOM 1485 O O . LYS A 1 187 ? -6.942 18.562 -15.193 1.00 55.16 187 LYS A O 1
ATOM 1490 N N . GLN A 1 188 ? -7.786 19.074 -13.179 1.00 52.72 188 GLN A N 1
ATOM 1491 C CA . GLN A 1 188 ? -7.238 17.904 -12.492 1.00 52.72 188 GLN A CA 1
ATOM 1492 C C . GLN A 1 188 ? -8.016 16.627 -12.830 1.00 52.72 188 GLN A C 1
ATOM 1494 O O . GLN A 1 188 ? -7.426 15.556 -12.965 1.00 52.72 188 GLN A O 1
ATOM 1499 N N . GLU A 1 189 ? -9.325 16.728 -13.033 1.00 55.69 189 GLU A N 1
ATOM 1500 C CA . GLU A 1 189 ? -10.150 15.647 -13.560 1.00 55.69 189 GLU A CA 1
ATOM 1501 C C . GLU A 1 189 ? -9.792 15.306 -15.010 1.00 55.69 189 GLU A C 1
ATOM 1503 O O . GLU A 1 189 ? -9.533 14.141 -15.297 1.00 55.69 189 GLU A O 1
ATOM 1508 N N . ASN A 1 190 ? -9.632 16.298 -15.893 1.00 64.12 190 ASN A N 1
ATOM 1509 C CA . ASN A 1 190 ? -9.189 16.056 -17.270 1.00 64.12 190 ASN A CA 1
ATOM 1510 C C . ASN A 1 190 ? -7.774 15.465 -17.343 1.00 64.12 190 ASN A C 1
ATOM 1512 O O . ASN A 1 190 ? -7.516 14.617 -18.197 1.00 64.12 190 ASN A O 1
ATOM 1516 N N . LEU A 1 191 ? -6.866 15.853 -16.434 1.00 65.00 191 LEU A N 1
ATOM 1517 C CA . LEU A 1 191 ? -5.569 15.181 -16.298 1.00 65.00 191 LEU A CA 1
ATOM 1518 C C . LEU A 1 191 ? -5.744 13.710 -15.895 1.00 65.00 191 LEU A C 1
ATOM 1520 O O . LEU A 1 191 ? -5.171 12.842 -16.545 1.00 65.00 191 LEU A O 1
ATOM 1524 N N . ARG A 1 192 ? -6.576 13.412 -14.890 1.00 67.88 192 ARG A N 1
ATOM 1525 C CA . ARG A 1 192 ? -6.841 12.029 -14.451 1.00 67.88 192 ARG A CA 1
ATOM 1526 C C . ARG A 1 192 ? -7.509 11.188 -15.542 1.00 67.88 192 ARG A C 1
ATOM 1528 O O . ARG A 1 192 ? -7.113 10.047 -15.756 1.00 67.88 192 ARG A O 1
ATOM 1535 N N . VAL A 1 193 ? -8.493 11.734 -16.257 1.00 74.94 193 VAL A N 1
ATOM 1536 C CA . VAL A 1 193 ? -9.148 11.064 -17.395 1.00 74.94 193 VAL A CA 1
ATOM 1537 C C . VAL A 1 193 ? -8.128 10.764 -18.484 1.00 74.94 193 VAL A C 1
ATOM 1539 O O . VAL A 1 193 ? -8.088 9.640 -18.980 1.00 74.94 193 VAL A O 1
ATOM 1542 N N . LYS A 1 194 ? -7.261 11.728 -18.806 1.00 78.06 194 LYS A N 1
ATOM 1543 C CA . LYS A 1 194 ? -6.184 11.533 -19.775 1.00 78.06 194 LYS A CA 1
ATOM 1544 C C . LYS A 1 194 ? -5.212 10.439 -19.327 1.00 78.06 194 LYS A C 1
ATOM 1546 O O . LYS A 1 194 ? -4.934 9.538 -20.109 1.00 78.06 194 LYS A O 1
ATOM 1551 N N . GLU A 1 195 ? -4.772 10.449 -18.071 1.00 70.31 195 GLU A N 1
ATOM 1552 C CA . GLU A 1 195 ? -3.893 9.414 -17.509 1.00 70.31 195 GLU A CA 1
ATOM 1553 C C . GLU A 1 195 ? -4.540 8.017 -17.555 1.00 70.31 195 GLU A C 1
ATOM 1555 O O . GLU A 1 195 ? -3.887 7.034 -17.915 1.00 70.31 195 GLU A O 1
ATOM 1560 N N . TYR A 1 196 ? -5.836 7.901 -17.243 1.00 71.06 196 TYR A N 1
ATOM 1561 C CA . TYR A 1 196 ? -6.557 6.626 -17.328 1.00 71.06 196 TYR A CA 1
ATOM 1562 C C . TYR A 1 196 ? -6.782 6.163 -18.764 1.00 71.06 196 TYR A C 1
ATOM 1564 O O . TYR A 1 196 ? -6.675 4.967 -19.035 1.00 71.06 196 TYR A O 1
ATOM 1572 N N . GLN A 1 197 ? -7.067 7.081 -19.686 1.00 83.44 197 GLN A N 1
ATOM 1573 C CA . GLN A 1 197 ? -7.178 6.770 -21.107 1.00 83.44 197 GLN A CA 1
ATOM 1574 C C . GLN A 1 197 ? -5.839 6.310 -21.678 1.00 83.44 197 GLN A C 1
ATOM 1576 O O . GLN A 1 197 ? -5.796 5.290 -22.360 1.00 83.44 197 GLN A O 1
ATOM 1581 N N . GLU A 1 198 ? -4.746 7.010 -21.371 1.00 77.31 198 GLU A N 1
ATOM 1582 C CA . GLU A 1 198 ? -3.393 6.624 -21.779 1.00 77.31 198 GLU A CA 1
ATOM 1583 C C . GLU A 1 198 ? -3.036 5.240 -21.239 1.00 77.31 198 GLU A C 1
ATOM 1585 O O . GLU A 1 198 ? -2.576 4.382 -21.993 1.00 77.31 198 GLU A O 1
ATOM 1590 N N . TRP A 1 199 ? -3.346 4.977 -19.968 1.00 82.31 199 TRP A N 1
ATOM 1591 C CA . TRP A 1 199 ? -3.158 3.665 -19.360 1.00 82.31 199 TRP A CA 1
ATOM 1592 C C . TRP A 1 199 ? -3.991 2.580 -20.064 1.00 82.31 199 TRP A C 1
ATOM 1594 O O . TRP A 1 199 ? -3.448 1.559 -20.484 1.00 82.31 199 TRP A O 1
ATOM 1604 N N . LEU A 1 200 ? -5.296 2.794 -20.257 1.00 75.25 200 LEU A N 1
ATOM 1605 C CA . LEU A 1 200 ? -6.174 1.828 -20.929 1.00 75.25 200 LEU A CA 1
ATOM 1606 C C . LEU A 1 200 ? -5.745 1.574 -22.377 1.00 75.25 200 LEU A C 1
ATOM 1608 O O . LEU A 1 200 ? -5.750 0.431 -22.828 1.00 75.25 200 LEU A O 1
ATOM 1612 N N . ASN A 1 201 ? -5.321 2.610 -23.094 1.00 85.44 201 ASN A N 1
ATOM 1613 C CA . ASN A 1 201 ? -4.831 2.494 -24.461 1.00 85.44 201 ASN A CA 1
ATOM 1614 C C . ASN A 1 201 ? -3.499 1.759 -24.543 1.00 85.44 201 ASN A C 1
ATOM 1616 O O . ASN A 1 201 ? -3.302 0.967 -25.461 1.00 85.44 201 ASN A O 1
ATOM 1620 N N . TYR A 1 202 ? -2.593 2.001 -23.601 1.00 69.62 202 TYR A N 1
ATOM 1621 C CA . TYR A 1 202 ? -1.312 1.306 -23.549 1.00 69.62 202 TYR A CA 1
ATOM 1622 C C . TYR A 1 202 ? -1.511 -0.198 -23.332 1.00 69.62 202 TYR A C 1
ATOM 1624 O O . TYR A 1 202 ? -0.942 -1.024 -24.042 1.00 69.62 202 TYR A O 1
ATOM 1632 N N . TRP A 1 203 ? -2.383 -0.548 -22.391 1.00 64.69 203 TRP A N 1
ATOM 1633 C CA . TRP A 1 203 ? -2.564 -1.921 -21.935 1.00 64.69 203 TRP A CA 1
ATOM 1634 C C . TRP A 1 203 ? -3.544 -2.745 -22.752 1.00 64.69 203 TRP A C 1
ATOM 1636 O O . TRP A 1 203 ? -3.317 -3.921 -23.030 1.00 64.69 203 TRP A O 1
ATOM 1646 N N . TYR A 1 204 ? -4.646 -2.121 -23.140 1.00 79.81 204 TYR A N 1
ATOM 1647 C CA . TYR A 1 204 ? -5.743 -2.774 -23.833 1.00 79.81 204 TYR A CA 1
ATOM 1648 C C . TYR A 1 204 ? -5.893 -2.256 -25.256 1.00 79.81 204 TYR A C 1
ATOM 1650 O O . TYR A 1 204 ? -6.831 -2.658 -25.927 1.00 79.81 204 TYR A O 1
ATOM 1658 N N . GLY A 1 205 ? -4.979 -1.427 -25.769 1.00 85.00 205 GLY A N 1
ATOM 1659 C CA . GLY A 1 205 ? -5.097 -0.815 -27.095 1.00 85.00 205 GLY A CA 1
ATOM 1660 C C . GLY A 1 205 ? -5.337 -1.816 -28.221 1.00 85.00 205 GLY A C 1
ATOM 1661 O O . GLY A 1 205 ? -6.157 -1.562 -29.097 1.00 85.00 205 GLY A O 1
ATOM 1662 N N . THR A 1 206 ? -4.691 -2.982 -28.189 1.00 81.31 206 THR A N 1
ATOM 1663 C CA . THR A 1 206 ? -4.925 -4.049 -29.177 1.00 81.31 206 THR A CA 1
ATOM 1664 C C . THR A 1 206 ? -6.335 -4.633 -29.065 1.00 81.31 206 THR A C 1
ATOM 1666 O O . THR A 1 206 ? -6.989 -4.858 -30.081 1.00 81.31 206 THR A O 1
ATOM 1669 N N . LEU A 1 207 ? -6.831 -4.842 -27.842 1.00 80.12 207 LEU A N 1
ATOM 1670 C CA . LEU A 1 207 ? -8.190 -5.329 -27.590 1.00 80.12 207 LEU A CA 1
ATOM 1671 C C . LEU A 1 207 ? -9.240 -4.262 -27.925 1.00 80.12 207 LEU A C 1
ATOM 1673 O O . LEU A 1 207 ? -10.234 -4.580 -28.567 1.00 80.12 207 LEU A O 1
ATOM 1677 N N . LEU A 1 208 ? -8.992 -3.003 -27.573 1.00 88.00 208 LEU A N 1
ATOM 1678 C CA . LEU A 1 208 ? -9.826 -1.850 -27.901 1.00 88.00 208 LEU A CA 1
ATOM 1679 C C . LEU A 1 208 ? -9.912 -1.659 -29.416 1.00 88.00 208 LEU A C 1
ATOM 1681 O O . LEU A 1 208 ? -11.005 -1.597 -29.958 1.00 88.00 208 LEU A O 1
ATOM 1685 N N . LYS A 1 209 ? -8.795 -1.711 -30.147 1.00 90.88 209 LYS A N 1
ATOM 1686 C CA . LYS A 1 209 ? -8.826 -1.683 -31.619 1.00 90.88 209 LYS A CA 1
ATOM 1687 C C . LYS A 1 209 ? -9.605 -2.862 -32.197 1.00 90.88 209 LYS A C 1
ATOM 1689 O O . LYS A 1 209 ? -10.377 -2.683 -33.130 1.00 90.88 209 LYS A O 1
ATOM 1694 N N . LYS A 1 210 ? -9.429 -4.059 -31.633 1.00 88.31 210 LYS A N 1
ATOM 1695 C CA . LYS A 1 210 ? -10.099 -5.276 -32.106 1.00 88.31 210 LYS A CA 1
ATOM 1696 C C . LYS A 1 210 ? -11.611 -5.265 -31.860 1.00 88.31 210 LYS A C 1
ATOM 1698 O O . LYS A 1 210 ? -12.355 -5.741 -32.709 1.00 88.31 210 LYS A O 1
ATOM 1703 N N . HIS A 1 211 ? -12.056 -4.776 -30.706 1.00 92.31 211 HIS A N 1
ATOM 1704 C CA . HIS A 1 211 ? -13.446 -4.906 -30.252 1.00 92.31 211 HIS A CA 1
ATOM 1705 C C . HIS A 1 211 ? -14.242 -3.598 -30.298 1.00 92.31 211 HIS A C 1
ATOM 1707 O O . HIS A 1 211 ? -15.464 -3.635 -30.385 1.00 92.31 211 HIS A O 1
ATOM 1713 N N . CYS A 1 212 ? -13.562 -2.456 -30.266 1.00 88.81 212 CYS A N 1
ATOM 1714 C CA . CYS A 1 212 ? -14.147 -1.115 -30.284 1.00 88.81 212 CYS A CA 1
ATOM 1715 C C . CYS A 1 212 ? -13.736 -0.309 -31.531 1.00 88.81 212 CYS A C 1
ATOM 1717 O O . CYS A 1 212 ? -14.194 0.814 -31.701 1.00 88.81 212 CYS A O 1
ATOM 1719 N N . GLY A 1 213 ? -12.878 -0.853 -32.405 1.00 88.38 213 GLY A N 1
ATOM 1720 C CA . GLY A 1 213 ? -12.460 -0.223 -33.666 1.00 88.38 213 GLY A CA 1
ATOM 1721 C C . GLY A 1 213 ? -11.420 0.894 -33.523 1.00 88.38 213 GLY A C 1
ATOM 1722 O O . GLY A 1 213 ? -10.801 1.290 -34.509 1.00 88.38 213 GLY A O 1
ATOM 1723 N N . SER A 1 214 ? -11.172 1.379 -32.310 1.00 89.25 214 SER A N 1
ATOM 1724 C CA . SER A 1 214 ? -10.204 2.437 -32.025 1.00 89.25 214 SER A CA 1
ATOM 1725 C C . SER A 1 214 ? -9.682 2.340 -30.591 1.00 89.25 214 SER A C 1
ATOM 1727 O O . SER A 1 214 ? -10.152 1.545 -29.780 1.00 89.25 214 SER A O 1
ATOM 1729 N N . ILE A 1 215 ? -8.660 3.140 -30.292 1.00 89.25 215 ILE A N 1
ATOM 1730 C CA . ILE A 1 215 ? -8.254 3.426 -28.913 1.00 89.25 215 ILE A CA 1
ATOM 1731 C C . ILE A 1 215 ? -9.129 4.552 -28.346 1.00 89.25 215 ILE A C 1
ATOM 1733 O O . ILE A 1 215 ? -9.756 5.290 -29.105 1.00 89.25 215 ILE A O 1
ATOM 1737 N N . LEU A 1 216 ? -9.160 4.704 -27.024 1.00 88.06 216 LEU A N 1
ATOM 1738 C CA . LEU A 1 216 ? -9.893 5.780 -26.360 1.00 88.06 216 LEU A CA 1
ATOM 1739 C C . LEU A 1 216 ? -9.282 7.139 -26.718 1.00 88.06 216 LEU A C 1
ATOM 1741 O O . LEU A 1 216 ? -8.069 7.324 -26.631 1.00 88.06 216 LEU A O 1
ATOM 1745 N N . THR A 1 217 ? -10.119 8.101 -27.079 1.00 82.19 217 THR A N 1
ATOM 1746 C CA . THR A 1 217 ? -9.719 9.490 -27.330 1.00 82.19 217 THR A CA 1
ATOM 1747 C C . THR A 1 217 ? -10.506 10.410 -26.405 1.00 82.19 217 THR A C 1
ATOM 1749 O O . THR A 1 217 ? -11.654 10.109 -26.074 1.00 82.19 217 THR A O 1
ATOM 1752 N N . LEU A 1 218 ? -9.912 11.528 -25.974 1.00 66.62 218 LEU A N 1
ATOM 1753 C CA . LEU A 1 218 ? -10.666 12.591 -25.301 1.00 66.62 218 LEU A CA 1
ATOM 1754 C C . LEU A 1 218 ? -11.789 13.037 -26.248 1.00 66.62 218 LEU A C 1
ATOM 1756 O O . LEU A 1 218 ? -11.515 13.376 -27.401 1.00 66.62 218 LEU A O 1
ATOM 1760 N N . GLY A 1 219 ? -13.041 12.963 -25.791 1.00 60.41 219 GLY A N 1
ATOM 1761 C CA . GLY A 1 219 ? -14.150 13.599 -26.497 1.00 60.41 219 GLY A CA 1
ATOM 1762 C C . GLY A 1 219 ? -13.864 15.096 -26.591 1.00 60.41 219 GLY A C 1
ATOM 1763 O O . GLY A 1 219 ? -13.348 15.666 -25.629 1.00 60.41 219 GLY A O 1
ATOM 1764 N N . GLN A 1 220 ? -14.107 15.687 -27.762 1.00 43.38 220 GLN A N 1
ATOM 1765 C CA . GLN A 1 220 ? -14.062 17.142 -27.929 1.00 43.38 220 GLN A CA 1
ATOM 1766 C C . GLN A 1 220 ? -15.101 17.826 -27.045 1.00 43.38 220 GLN A C 1
ATOM 1768 O O . GLN A 1 220 ? -16.207 17.254 -26.907 1.00 43.38 220 GLN A O 1
#

Radius of gyration: 17.89 Å; chains: 1; bounding box: 36×46×52 Å

pLDDT: mean 86.84, std 16.44, range [35.84, 98.75]